Protein AF-A0A925RTJ9-F1 (afdb_monomer_lite)

Secondary structure (DSSP, 8-state):
-HHHHHHHHHHHHHHHHHHHHHHHH-GGGGGHHHHGGG---HHHHHHHHHHHHHHT--SSS-HHHHHHHHHHHHTT-TT-BPPEEE---S-GGGSEEES-S-BTTTTB-HHHHHHHTTEEEETTEEEEB--TT-TTSB--GGG--TTSHHHHHHHHHHHHHHHHHHHHHHTT-----HHHHHHHHHHHHHH-HHHHHHHHHTTS---TT--

pLDDT: mean 92.71, std 6.08, range [58.28, 98.75]

Foldseek 3Di:
DVVVVVVVVVVVVLVVVLVVVQCVVQVLVVCVVVQVVQAAALVRLCVVCLVLLCQQAAPQRHSVLLSVLLCVQRNSRLSDFADWDADDDPDSSNRIHGPFQQGGSLRQGPVLLVVLLQWFDDPRDIAGADDPPDPPHDPPSVPADSRDSNSVSGSLNNSLVVLLVVLCVVLVPDDDDSVLSSLLSVCCSPPNSVSSNVCVNVVSDDDPPGD

Structure (mmCIF, N/CA/C/O backbone):
data_AF-A0A925RTJ9-F1
#
_entry.id   AF-A0A925RTJ9-F1
#
loop_
_atom_site.group_PDB
_atom_site.id
_atom_site.type_symbol
_atom_site.label_atom_id
_atom_site.label_alt_id
_atom_site.label_comp_id
_atom_site.label_asym_id
_atom_site.label_entity_id
_atom_site.label_seq_id
_atom_site.pdbx_PDB_ins_code
_atom_site.Cartn_x
_atom_site.Cartn_y
_atom_site.Cartn_z
_atom_site.occupancy
_atom_site.B_iso_or_equiv
_atom_site.auth_seq_id
_atom_site.auth_comp_id
_atom_site.auth_asym_id
_atom_site.auth_atom_id
_atom_site.pdbx_PDB_model_num
ATOM 1 N N . MET A 1 1 ? 38.352 1.207 -32.561 1.00 75.94 1 MET A N 1
ATOM 2 C CA . MET A 1 1 ? 36.947 1.359 -33.010 1.00 75.94 1 MET A CA 1
ATOM 3 C C . MET A 1 1 ? 36.162 0.049 -32.888 1.00 75.94 1 MET A C 1
ATOM 5 O O . MET A 1 1 ? 35.169 0.031 -32.179 1.00 75.94 1 MET A O 1
ATOM 9 N N . GLN A 1 2 ? 36.627 -1.060 -33.474 1.00 86.88 2 GLN A N 1
ATOM 10 C CA . GLN A 1 2 ? 35.934 -2.361 -33.449 1.00 86.88 2 GLN A CA 1
ATOM 11 C C . GLN A 1 2 ? 35.668 -2.925 -32.037 1.00 86.88 2 GLN A C 1
ATOM 13 O O . GLN A 1 2 ? 34.554 -3.353 -31.752 1.00 86.88 2 GLN A O 1
ATOM 18 N N . THR A 1 3 ? 36.634 -2.838 -31.115 1.00 89.25 3 THR A N 1
ATOM 19 C CA . THR A 1 3 ? 36.457 -3.273 -29.714 1.00 89.25 3 THR A CA 1
ATOM 20 C C . THR A 1 3 ? 35.392 -2.462 -28.976 1.00 89.25 3 THR A C 1
ATOM 22 O O . THR A 1 3 ? 34.614 -3.017 -28.211 1.00 89.25 3 THR A O 1
ATOM 25 N N . VAL A 1 4 ? 35.317 -1.152 -29.234 1.00 92.12 4 VAL A N 1
ATOM 26 C CA . VAL A 1 4 ? 34.306 -0.273 -28.625 1.00 92.12 4 VAL A CA 1
ATOM 27 C C . VAL A 1 4 ? 32.914 -0.652 -29.122 1.00 92.12 4 VAL A C 1
ATOM 29 O O . VAL A 1 4 ? 32.004 -0.808 -28.317 1.00 92.12 4 VAL A O 1
ATOM 32 N N . ILE A 1 5 ? 32.764 -0.877 -30.431 1.00 93.94 5 ILE A N 1
ATOM 33 C CA . ILE A 1 5 ? 31.498 -1.320 -31.031 1.00 93.94 5 ILE A CA 1
ATOM 34 C C . ILE A 1 5 ? 31.057 -2.658 -30.430 1.00 93.94 5 ILE A C 1
ATOM 36 O O . ILE A 1 5 ? 29.891 -2.807 -30.067 1.00 93.94 5 ILE A O 1
ATOM 40 N N . LEU A 1 6 ? 31.983 -3.608 -30.272 1.00 94.88 6 LEU A N 1
ATOM 41 C CA . LEU A 1 6 ? 31.697 -4.904 -29.659 1.00 94.88 6 LEU A CA 1
ATOM 42 C C . LEU A 1 6 ? 31.207 -4.747 -28.213 1.00 94.88 6 LEU A C 1
ATOM 44 O O . LEU A 1 6 ? 30.156 -5.278 -27.866 1.00 94.88 6 LEU A O 1
ATOM 48 N N . VAL A 1 7 ? 31.927 -3.983 -27.386 1.00 93.88 7 VAL A N 1
ATOM 49 C CA . VAL A 1 7 ? 31.566 -3.758 -25.975 1.00 93.88 7 VAL A CA 1
ATOM 50 C C . VAL A 1 7 ? 30.202 -3.081 -25.853 1.00 93.88 7 VAL A C 1
ATOM 52 O O . VAL A 1 7 ? 29.365 -3.531 -25.073 1.00 93.88 7 VAL A O 1
ATOM 55 N N . VAL A 1 8 ? 29.947 -2.041 -26.651 1.00 94.38 8 VAL A N 1
ATOM 56 C CA . VAL A 1 8 ? 28.657 -1.336 -26.664 1.00 94.38 8 VAL A CA 1
ATOM 57 C C . VAL A 1 8 ? 27.526 -2.270 -27.091 1.00 94.38 8 VAL A C 1
ATOM 59 O O . VAL A 1 8 ? 26.473 -2.279 -26.458 1.00 94.38 8 VAL A O 1
ATOM 62 N N . SER A 1 9 ? 27.746 -3.096 -28.115 1.00 94.88 9 SER A N 1
ATOM 63 C CA . SER A 1 9 ? 26.740 -4.047 -28.601 1.00 94.88 9 SER A CA 1
ATOM 64 C C . SER A 1 9 ? 26.406 -5.099 -27.543 1.00 94.88 9 SER A C 1
ATOM 66 O O . SER A 1 9 ? 25.235 -5.352 -27.269 1.00 94.88 9 SER A O 1
ATOM 68 N N . VAL A 1 10 ? 27.425 -5.668 -26.892 1.00 94.88 10 VAL A N 1
ATOM 69 C CA . VAL A 1 10 ? 27.244 -6.639 -25.802 1.00 94.88 10 VAL A CA 1
ATOM 70 C C . VAL A 1 10 ? 26.499 -6.005 -24.627 1.00 94.88 10 VAL A C 1
ATOM 72 O O . VAL A 1 10 ? 25.555 -6.602 -24.111 1.00 94.88 10 VAL A O 1
ATOM 75 N N . ALA A 1 11 ? 26.867 -4.783 -24.231 1.00 92.19 11 ALA A N 1
ATOM 76 C CA . ALA A 1 11 ? 26.188 -4.060 -23.160 1.00 92.19 11 ALA A CA 1
ATOM 77 C C . ALA A 1 11 ? 24.719 -3.762 -23.503 1.00 92.19 11 ALA A C 1
ATOM 79 O O . ALA A 1 11 ? 23.846 -3.942 -22.656 1.00 92.19 11 ALA A O 1
ATOM 80 N N . ALA A 1 12 ? 24.428 -3.360 -24.744 1.00 93.69 12 ALA A N 1
ATOM 81 C CA . ALA A 1 12 ? 23.068 -3.095 -25.206 1.00 93.69 12 ALA A CA 1
ATOM 82 C C . ALA A 1 12 ? 22.200 -4.363 -25.207 1.00 93.69 12 ALA A C 1
ATOM 84 O O . ALA A 1 12 ? 21.081 -4.344 -24.691 1.00 93.69 12 ALA A O 1
ATOM 85 N N . VAL A 1 13 ? 22.727 -5.482 -25.718 1.00 95.50 13 VAL A N 1
ATOM 86 C CA . VAL A 1 13 ? 22.037 -6.782 -25.685 1.00 95.50 13 VAL A CA 1
ATOM 87 C C . VAL A 1 13 ? 21.787 -7.219 -24.244 1.00 95.50 13 VAL A C 1
ATOM 89 O O . VAL A 1 13 ? 20.675 -7.623 -23.909 1.00 95.50 13 VAL A O 1
ATOM 92 N N . TRP A 1 14 ? 22.786 -7.090 -23.369 1.00 93.88 14 TRP A N 1
ATOM 93 C CA . TRP A 1 14 ? 22.629 -7.424 -21.957 1.00 93.88 14 TRP A CA 1
ATOM 94 C C . TRP A 1 14 ? 21.555 -6.563 -21.279 1.00 93.88 14 TRP A C 1
ATOM 96 O O . TRP A 1 14 ? 20.696 -7.108 -20.585 1.00 93.88 14 TRP A O 1
ATOM 106 N N . LEU A 1 15 ? 21.545 -5.247 -21.520 1.00 91.50 15 LEU A N 1
ATOM 107 C CA . LEU A 1 15 ? 20.517 -4.344 -20.996 1.00 91.50 15 LEU A CA 1
ATOM 108 C C . LEU A 1 15 ? 19.119 -4.733 -21.484 1.00 91.50 15 LEU A C 1
ATOM 110 O O . LEU A 1 15 ? 18.190 -4.749 -20.679 1.00 91.50 15 LEU A O 1
ATOM 114 N N . LEU A 1 16 ? 18.968 -5.090 -22.761 1.00 92.44 16 LEU A N 1
ATOM 115 C CA . LEU A 1 16 ? 17.688 -5.511 -23.334 1.00 92.44 16 LEU A CA 1
ATOM 116 C C . LEU A 1 16 ? 17.184 -6.824 -22.720 1.00 92.44 16 LEU A C 1
ATOM 118 O O . LEU A 1 16 ? 16.017 -6.922 -22.331 1.00 92.44 16 LEU A O 1
ATOM 122 N N . VAL A 1 17 ? 18.059 -7.825 -22.598 1.00 94.19 17 VAL A N 1
ATOM 123 C CA . VAL A 1 17 ? 17.729 -9.115 -21.971 1.00 94.19 17 VAL A CA 1
ATOM 124 C C . VAL A 1 17 ? 17.365 -8.912 -20.502 1.00 94.19 17 VAL A C 1
ATOM 126 O O . VAL A 1 17 ? 16.349 -9.428 -20.037 1.00 94.19 17 VAL A O 1
ATOM 129 N N . ASN A 1 18 ? 18.154 -8.116 -19.780 1.00 92.44 18 ASN A N 1
ATOM 130 C CA . ASN A 1 18 ? 17.895 -7.795 -18.385 1.00 92.44 18 ASN A CA 1
ATOM 131 C C . ASN A 1 18 ? 16.569 -7.046 -18.211 1.00 92.44 18 ASN A C 1
ATOM 133 O O . ASN A 1 18 ? 15.761 -7.422 -17.365 1.00 92.44 18 ASN A O 1
ATOM 137 N N . TRP A 1 19 ? 16.297 -6.041 -19.042 1.00 89.94 19 TRP A N 1
ATOM 138 C CA . TRP A 1 19 ? 15.029 -5.318 -19.018 1.00 89.94 19 TRP A CA 1
ATOM 139 C C . TRP A 1 19 ? 13.844 -6.253 -19.270 1.00 89.94 19 TRP A C 1
ATOM 141 O O . TRP A 1 19 ? 12.911 -6.279 -18.471 1.00 89.94 19 TRP A O 1
ATOM 151 N N . THR A 1 20 ? 13.921 -7.093 -20.305 1.00 91.25 20 THR A N 1
ATOM 152 C CA . THR A 1 20 ? 12.869 -8.068 -20.643 1.00 91.25 20 THR A CA 1
ATOM 153 C C . THR A 1 20 ? 12.600 -9.016 -19.476 1.00 91.25 20 THR A C 1
ATOM 155 O O . THR A 1 20 ? 11.455 -9.225 -19.077 1.00 91.25 20 THR A O 1
ATOM 158 N N . TYR A 1 21 ? 13.663 -9.539 -18.866 1.00 91.44 21 TYR A N 1
ATOM 159 C CA . TYR A 1 21 ? 13.569 -10.403 -17.696 1.00 91.44 21 TYR A CA 1
ATOM 160 C C . TYR A 1 21 ? 12.894 -9.715 -16.499 1.00 91.44 21 TYR A C 1
ATOM 162 O O . TYR A 1 21 ? 12.040 -10.315 -15.841 1.00 91.44 21 TYR A O 1
ATOM 170 N N . GLN A 1 22 ? 13.237 -8.453 -16.221 1.00 89.75 22 GLN A N 1
ATOM 171 C CA . GLN A 1 22 ? 12.620 -7.694 -15.130 1.00 89.75 22 GLN A CA 1
ATOM 172 C C . GLN A 1 22 ? 11.154 -7.352 -15.425 1.00 89.75 22 GLN A C 1
ATOM 174 O O . GLN A 1 22 ? 10.324 -7.453 -14.525 1.00 89.75 22 GLN A O 1
ATOM 179 N N . VAL A 1 23 ? 10.806 -7.024 -16.672 1.00 88.19 23 VAL A N 1
ATOM 180 C CA . VAL A 1 23 ? 9.419 -6.759 -17.089 1.00 88.19 23 VAL A CA 1
ATOM 181 C C . VAL A 1 23 ? 8.544 -8.000 -16.943 1.00 88.19 23 VAL A C 1
ATOM 183 O O . VAL A 1 23 ? 7.432 -7.893 -16.435 1.00 88.19 23 VAL A O 1
ATOM 186 N N . ILE A 1 24 ? 9.041 -9.188 -17.301 1.00 88.75 24 ILE A N 1
ATOM 187 C CA . ILE A 1 24 ? 8.303 -10.446 -17.096 1.00 88.75 24 ILE A CA 1
ATOM 188 C C . ILE A 1 24 ? 7.980 -10.653 -15.609 1.00 88.75 24 ILE A C 1
ATOM 190 O O . ILE A 1 24 ? 6.882 -11.080 -15.259 1.00 88.75 24 ILE A O 1
ATOM 194 N N . ARG A 1 25 ? 8.920 -10.321 -14.717 1.00 86.00 25 ARG A N 1
ATOM 195 C CA . ARG A 1 25 ? 8.736 -10.447 -13.261 1.00 86.00 25 ARG A CA 1
ATOM 196 C C . ARG A 1 25 ? 7.877 -9.342 -12.662 1.00 86.00 25 ARG A C 1
ATOM 198 O O . ARG A 1 25 ? 7.211 -9.560 -11.655 1.00 86.00 25 ARG A O 1
ATOM 205 N N . LYS A 1 26 ? 7.905 -8.157 -13.265 1.00 85.19 26 LYS A N 1
ATOM 206 C CA . LYS A 1 26 ? 7.213 -6.965 -12.789 1.00 85.19 26 LYS A CA 1
ATOM 207 C C . LYS A 1 26 ? 6.636 -6.194 -13.984 1.00 85.19 26 LYS A C 1
ATOM 209 O O . LYS A 1 26 ? 7.186 -5.162 -14.374 1.00 85.19 26 LYS A O 1
ATOM 214 N N . PRO A 1 27 ? 5.492 -6.643 -14.539 1.00 85.31 27 PRO A N 1
ATOM 215 C CA . PRO A 1 27 ? 4.914 -6.045 -15.747 1.00 85.31 27 PRO A CA 1
ATOM 216 C C . PRO A 1 27 ? 4.582 -4.559 -15.608 1.00 85.31 27 PRO A C 1
ATOM 218 O O . PRO A 1 27 ? 4.498 -3.845 -16.603 1.00 85.31 27 PRO A O 1
ATOM 221 N N . SER A 1 28 ? 4.444 -4.061 -14.375 1.00 81.56 28 SER A N 1
ATOM 222 C CA . SER A 1 28 ? 4.204 -2.643 -14.116 1.00 81.56 28 SER A CA 1
ATOM 223 C C . SER A 1 28 ? 5.327 -1.723 -14.604 1.00 81.56 28 SER A C 1
ATOM 225 O O . SER A 1 28 ? 5.085 -0.534 -14.776 1.00 81.56 28 SER A O 1
ATOM 227 N N . GLU A 1 29 ? 6.541 -2.236 -14.841 1.00 84.19 29 GLU A N 1
ATOM 228 C CA . GLU A 1 29 ? 7.634 -1.441 -15.423 1.00 84.1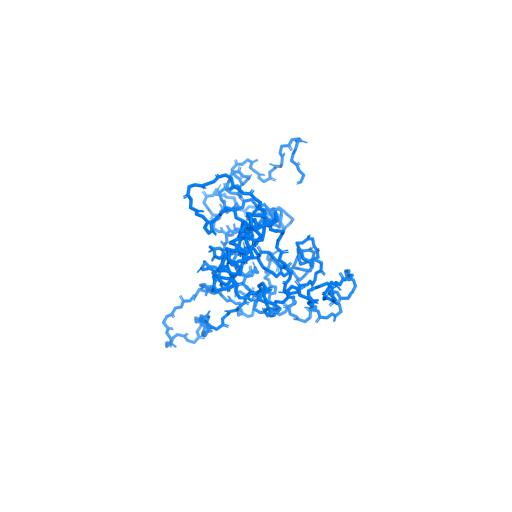9 29 GLU A CA 1
ATOM 229 C C . GLU A 1 29 ? 7.288 -0.924 -16.837 1.00 84.19 29 GLU A C 1
ATOM 231 O O . GLU A 1 29 ? 7.804 0.114 -17.247 1.00 84.19 29 GLU A O 1
ATOM 236 N N . LEU A 1 30 ? 6.339 -1.554 -17.545 1.00 84.94 30 LEU A N 1
ATOM 237 C CA . LEU A 1 30 ? 5.815 -1.057 -18.826 1.00 84.94 30 LEU A CA 1
ATOM 238 C C . LEU A 1 30 ? 5.081 0.286 -18.699 1.00 84.94 30 LEU A C 1
ATOM 240 O O . LEU A 1 30 ? 5.020 1.042 -19.664 1.00 84.94 30 LEU A O 1
ATOM 244 N N . PHE A 1 31 ? 4.554 0.620 -17.515 1.00 81.38 31 PHE A N 1
ATOM 245 C CA . PHE A 1 31 ? 3.875 1.898 -17.278 1.00 81.38 31 PHE A CA 1
ATOM 246 C C . PHE A 1 31 ? 4.842 3.052 -17.000 1.00 81.38 31 PHE A C 1
ATOM 248 O O . PHE A 1 31 ? 4.396 4.187 -16.821 1.00 81.38 31 PHE A O 1
ATOM 255 N N . PHE A 1 32 ? 6.157 2.804 -16.971 1.00 77.88 32 PHE A N 1
ATOM 256 C CA . PHE A 1 32 ? 7.152 3.835 -16.679 1.00 77.88 32 PHE A CA 1
ATOM 257 C C . PHE A 1 32 ? 6.999 5.118 -17.525 1.00 77.88 32 PHE A C 1
ATOM 259 O O . PHE A 1 32 ? 7.023 6.191 -16.917 1.00 77.88 32 PHE A O 1
ATOM 266 N N . PRO A 1 33 ? 6.753 5.062 -18.853 1.00 80.50 33 PRO A N 1
ATOM 267 C CA . PRO A 1 33 ? 6.629 6.270 -19.673 1.00 80.50 33 PRO A CA 1
ATOM 268 C C . PRO A 1 33 ? 5.455 7.174 -19.278 1.00 80.50 33 PRO A C 1
ATOM 270 O O . PRO A 1 33 ? 5.528 8.385 -19.452 1.00 80.50 33 PRO A O 1
ATOM 273 N N . VAL A 1 34 ? 4.376 6.598 -18.732 1.00 81.56 34 VAL A N 1
ATOM 274 C CA . VAL A 1 34 ? 3.144 7.332 -18.394 1.00 81.56 34 VAL A CA 1
ATOM 275 C C . VAL A 1 34 ? 2.976 7.598 -16.902 1.00 81.56 34 VAL A C 1
ATOM 277 O O . VAL A 1 34 ? 2.189 8.460 -16.516 1.00 81.56 34 VAL A O 1
ATOM 280 N N . SER A 1 35 ? 3.742 6.909 -16.052 1.00 78.56 35 SER A N 1
ATOM 281 C CA . SER A 1 35 ? 3.663 7.035 -14.595 1.00 78.56 35 SER A CA 1
ATOM 282 C C . SER A 1 35 ? 3.807 8.486 -14.131 1.00 78.56 35 SER A C 1
ATOM 284 O O . SER A 1 35 ? 3.100 8.890 -13.216 1.00 78.56 35 SER A O 1
ATOM 286 N N . GLY A 1 36 ? 4.670 9.289 -14.762 1.00 79.75 36 GLY A N 1
ATOM 287 C CA . GLY A 1 36 ? 4.879 10.694 -14.387 1.00 79.75 36 GLY A CA 1
ATOM 288 C C . GLY A 1 36 ? 3.628 11.575 -14.486 1.00 79.75 36 GLY A C 1
ATOM 289 O O . GLY A 1 36 ? 3.507 12.549 -13.756 1.00 79.75 36 GLY A O 1
ATOM 290 N N . MET A 1 37 ? 2.668 11.210 -15.335 1.00 85.38 37 MET A N 1
ATOM 291 C CA . MET A 1 37 ? 1.435 11.979 -15.546 1.00 85.38 37 MET A CA 1
ATOM 292 C C . MET A 1 37 ? 0.326 11.624 -14.550 1.00 85.38 37 MET A C 1
ATOM 294 O O . MET A 1 37 ? -0.717 12.266 -14.523 1.00 85.38 37 MET A O 1
ATOM 298 N N . LEU A 1 38 ? 0.522 10.570 -13.754 1.00 89.56 38 LEU A N 1
ATOM 299 C CA . LEU A 1 38 ? -0.510 10.012 -12.880 1.00 89.56 38 LEU A CA 1
ATOM 300 C C . LEU A 1 38 ? -0.351 10.432 -11.416 1.00 89.56 38 LEU A C 1
ATOM 302 O O . LEU A 1 38 ? -1.160 10.011 -10.580 1.00 89.56 38 LEU A O 1
ATOM 306 N N . TYR A 1 39 ? 0.662 11.244 -11.107 1.00 92.94 39 TYR A N 1
ATOM 307 C CA . TYR A 1 39 ? 0.804 11.891 -9.807 1.00 92.94 39 TYR A CA 1
ATOM 308 C C . TYR A 1 39 ? -0.340 12.865 -9.553 1.00 92.94 39 TYR A C 1
ATOM 310 O O . TYR A 1 39 ? -0.848 13.505 -10.469 1.00 92.94 39 TYR A O 1
ATOM 318 N N . LYS A 1 40 ? -0.757 12.939 -8.293 1.00 95.62 40 LYS A N 1
ATOM 319 C CA . LYS A 1 40 ? -1.887 13.743 -7.843 1.00 95.62 40 LYS A CA 1
ATOM 320 C C . LYS A 1 40 ? -1.493 14.539 -6.611 1.00 95.62 40 LYS A C 1
ATOM 322 O O . LYS A 1 40 ? -0.766 14.061 -5.733 1.00 95.62 40 LYS A O 1
ATOM 327 N N . SER A 1 41 ? -2.015 15.753 -6.529 1.00 97.00 41 SER A N 1
ATOM 328 C CA . SER A 1 41 ? -2.060 16.503 -5.279 1.00 97.00 41 SER A CA 1
ATOM 329 C C . SER A 1 41 ? -3.000 15.818 -4.271 1.00 97.00 41 SER A C 1
ATOM 331 O O . SER A 1 41 ? -3.877 15.043 -4.668 1.00 97.00 41 SER A O 1
ATOM 333 N N . PRO A 1 42 ? -2.897 16.128 -2.965 1.00 97.50 42 PRO A N 1
ATOM 334 C CA . PRO A 1 42 ? -3.790 15.552 -1.957 1.00 97.50 42 PRO A CA 1
ATOM 335 C C . PRO A 1 42 ? -5.282 15.768 -2.267 1.00 97.50 42 PRO A C 1
ATOM 337 O O . PRO A 1 42 ? -6.092 14.853 -2.112 1.00 97.50 42 PRO A O 1
ATOM 340 N N . ALA A 1 43 ? -5.645 16.955 -2.767 1.00 97.50 43 ALA A N 1
ATOM 341 C CA . ALA A 1 43 ? -7.023 17.283 -3.128 1.00 97.50 43 ALA A CA 1
ATOM 342 C C . ALA A 1 43 ? -7.528 16.452 -4.320 1.00 97.50 43 ALA A C 1
ATOM 344 O O . ALA A 1 43 ? -8.681 16.024 -4.332 1.00 97.50 43 ALA A O 1
ATOM 345 N N . GLU A 1 44 ? -6.673 16.189 -5.309 1.00 97.62 44 GLU A N 1
ATOM 346 C CA . GLU A 1 44 ? -7.004 15.348 -6.464 1.00 97.62 44 GLU A CA 1
ATOM 347 C C . GLU A 1 44 ? -7.130 13.875 -6.078 1.00 97.62 44 GLU A C 1
ATOM 349 O O . GLU A 1 44 ? -8.095 13.225 -6.482 1.00 97.62 44 GLU A O 1
ATOM 354 N N . THR A 1 45 ? -6.208 13.369 -5.251 1.00 97.38 45 THR A N 1
ATOM 355 C CA . THR A 1 45 ? -6.274 12.020 -4.670 1.00 97.38 45 THR A CA 1
ATOM 356 C C . THR A 1 45 ? -7.603 11.818 -3.947 1.00 97.38 45 THR A C 1
ATOM 358 O O . THR A 1 45 ? -8.306 10.840 -4.205 1.00 97.38 45 THR A O 1
ATOM 361 N N . TRP A 1 46 ? -7.994 12.768 -3.092 1.00 98.06 46 TRP A N 1
ATOM 362 C CA . TRP A 1 46 ? -9.275 12.709 -2.394 1.00 98.06 46 TRP A CA 1
ATOM 363 C C . TRP A 1 46 ? -10.458 12.774 -3.359 1.00 98.06 46 TRP A C 1
ATOM 365 O O . TRP A 1 46 ? -11.315 11.895 -3.338 1.00 98.06 46 TRP A O 1
ATOM 375 N N . ARG A 1 47 ? -10.493 13.773 -4.250 1.00 98.00 47 ARG A N 1
ATOM 376 C CA . ARG A 1 47 ? -11.590 13.958 -5.211 1.00 98.00 47 ARG A CA 1
ATOM 377 C C . ARG A 1 47 ? -11.832 12.708 -6.055 1.00 98.00 47 ARG A C 1
ATOM 379 O O . ARG A 1 47 ? -12.982 12.375 -6.321 1.00 98.00 47 ARG A O 1
ATOM 386 N N . GLN A 1 48 ? -10.768 12.022 -6.463 1.00 97.75 48 GLN A N 1
ATOM 387 C CA . GLN A 1 48 ? -10.870 10.859 -7.337 1.00 97.75 48 GLN A CA 1
ATOM 388 C C . GLN A 1 48 ? -11.157 9.554 -6.587 1.00 97.75 48 GLN A C 1
ATOM 390 O O . GLN A 1 48 ? -11.915 8.723 -7.085 1.00 97.75 48 GLN A O 1
ATOM 395 N N . TYR A 1 49 ? -10.559 9.345 -5.411 1.00 98.38 49 TYR A N 1
ATOM 396 C CA . TYR A 1 49 ? -10.580 8.041 -4.742 1.00 98.38 49 TYR A CA 1
ATOM 397 C C . TYR A 1 49 ? -11.369 8.005 -3.430 1.00 98.38 49 TYR A C 1
ATOM 399 O O . TYR A 1 49 ? -11.553 6.916 -2.887 1.00 98.38 49 TYR A O 1
ATOM 407 N N . ALA A 1 50 ? -11.915 9.125 -2.941 1.00 98.44 50 ALA A N 1
ATOM 408 C CA . ALA A 1 50 ? -12.729 9.150 -1.721 1.00 98.44 50 ALA A CA 1
ATOM 409 C C . ALA A 1 50 ? -13.855 8.098 -1.687 1.00 98.44 50 ALA A C 1
ATOM 411 O O . ALA A 1 50 ? -14.030 7.479 -0.636 1.00 98.44 50 ALA A O 1
ATOM 412 N N . PRO A 1 51 ? -14.597 7.814 -2.782 1.00 98.62 51 PRO A N 1
ATOM 413 C CA . PRO A 1 51 ? -15.588 6.738 -2.769 1.00 98.62 51 PRO A CA 1
ATOM 414 C C . PRO A 1 51 ? -14.979 5.362 -2.464 1.00 98.62 51 PRO A C 1
ATOM 416 O O . PRO A 1 51 ? -15.576 4.580 -1.729 1.00 98.62 51 PRO A O 1
ATOM 419 N N . LEU A 1 52 ? -13.776 5.084 -2.976 1.00 98.50 52 LEU A N 1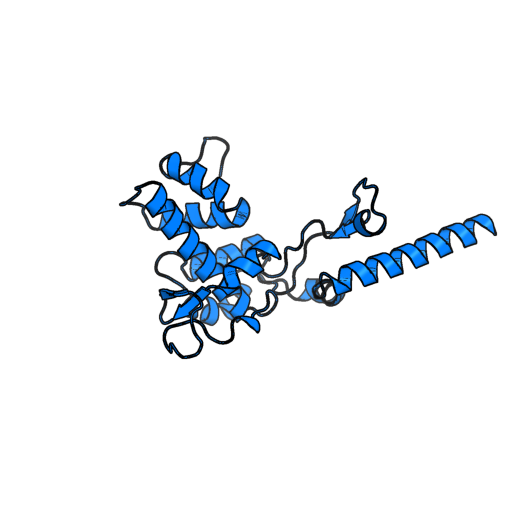
ATOM 420 C CA . LEU A 1 52 ? -13.056 3.832 -2.733 1.00 98.50 52 LEU A CA 1
ATOM 421 C C . LEU A 1 52 ? -12.540 3.767 -1.294 1.00 98.50 52 LEU A C 1
ATOM 423 O O . LEU A 1 52 ? -12.739 2.759 -0.623 1.00 98.50 52 LEU A O 1
ATOM 427 N N . PHE A 1 53 ? -11.938 4.856 -0.803 1.00 98.62 53 PHE A N 1
ATOM 428 C CA . PHE A 1 53 ? -11.464 4.948 0.580 1.00 98.62 53 PHE A CA 1
ATOM 429 C C . PHE A 1 53 ? -12.600 4.735 1.575 1.00 98.62 53 PHE A C 1
ATOM 431 O O . PHE A 1 53 ? -12.442 3.984 2.528 1.00 98.62 53 PHE A O 1
ATOM 438 N N . ARG A 1 54 ? -13.766 5.344 1.330 1.00 98.69 54 ARG A N 1
ATOM 439 C CA . ARG A 1 54 ? -14.954 5.148 2.167 1.00 98.69 54 ARG A CA 1
ATOM 440 C C . ARG A 1 54 ? -15.448 3.714 2.083 1.00 98.69 54 ARG A C 1
ATOM 442 O O . ARG A 1 54 ? -15.604 3.091 3.122 1.00 98.69 54 ARG A O 1
ATOM 449 N N . LYS A 1 55 ? -15.634 3.174 0.874 1.00 98.38 55 LYS A N 1
ATOM 450 C CA . LYS A 1 55 ? -16.139 1.808 0.658 1.00 98.38 55 LYS A CA 1
ATOM 451 C C . LYS A 1 55 ? -15.316 0.747 1.394 1.00 98.38 55 LYS A C 1
ATOM 453 O O . LYS A 1 55 ? -15.887 -0.191 1.939 1.00 98.38 55 LYS A O 1
ATOM 458 N N . HIS A 1 56 ? -13.997 0.903 1.401 1.00 98.06 56 HIS A N 1
ATOM 459 C CA . HIS A 1 56 ? -13.067 -0.075 1.959 1.00 98.06 56 HIS A CA 1
ATOM 460 C C . HIS A 1 56 ? -12.470 0.361 3.306 1.00 98.06 56 HIS A C 1
ATOM 462 O O . HIS A 1 56 ? -11.493 -0.229 3.754 1.00 98.06 56 HIS A O 1
ATOM 468 N N . ALA A 1 57 ? -13.023 1.377 3.969 1.00 98.56 57 ALA A N 1
ATOM 469 C CA . ALA A 1 57 ? -12.608 1.728 5.324 1.00 98.56 57 ALA A CA 1
ATOM 470 C C . ALA A 1 57 ? -13.055 0.658 6.333 1.00 98.56 57 ALA A C 1
ATOM 472 O O . ALA A 1 57 ? -14.102 0.038 6.147 1.00 98.56 57 ALA A O 1
ATOM 473 N N . THR A 1 58 ? -12.305 0.496 7.420 1.00 98.62 58 THR A N 1
ATOM 474 C CA . THR A 1 58 ? -12.703 -0.275 8.608 1.00 98.62 58 THR A CA 1
ATOM 475 C C . THR A 1 58 ? -12.818 0.645 9.824 1.00 98.62 58 THR A C 1
ATOM 477 O O . THR A 1 58 ? -12.566 1.850 9.741 1.00 98.62 58 THR A O 1
ATOM 480 N N . GLY A 1 59 ? -13.163 0.084 10.988 1.00 97.81 59 GLY A N 1
ATOM 481 C CA . GLY A 1 59 ? -13.153 0.834 12.248 1.00 97.81 59 GLY A CA 1
ATOM 482 C C . GLY A 1 59 ? -11.765 1.343 12.670 1.00 97.81 59 GLY A C 1
ATOM 483 O O . GLY A 1 59 ? -11.683 2.270 13.472 1.00 97.81 59 GLY A O 1
ATOM 484 N N . VAL A 1 60 ? -10.678 0.760 12.149 1.00 98.19 60 VAL A N 1
ATOM 485 C CA . VAL A 1 60 ? -9.293 1.187 12.424 1.00 98.19 60 VAL A CA 1
ATOM 486 C C . VAL A 1 60 ? -8.698 1.924 11.227 1.00 98.19 60 VAL A C 1
ATOM 488 O O . VAL A 1 60 ? -8.104 2.997 11.374 1.00 98.19 60 VAL A O 1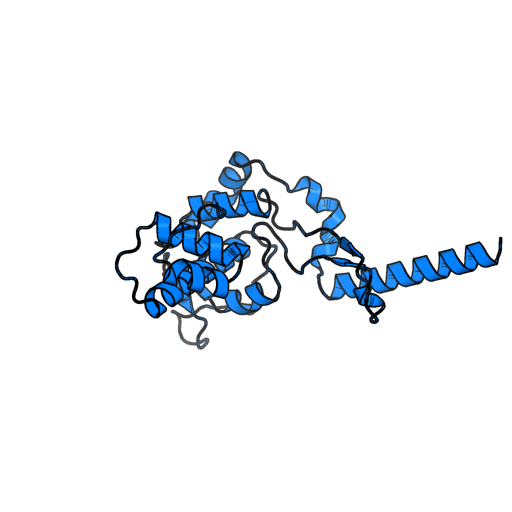
ATOM 491 N N . ILE A 1 61 ? -8.863 1.354 10.035 1.00 98.75 61 ILE A N 1
ATOM 492 C CA . ILE A 1 61 ? -8.293 1.864 8.796 1.00 98.75 61 ILE A CA 1
ATOM 493 C C . ILE A 1 61 ? -9.322 2.775 8.129 1.00 98.75 61 ILE A C 1
ATOM 495 O O . ILE A 1 61 ? -10.129 2.350 7.306 1.00 98.75 61 ILE A O 1
ATOM 499 N N . THR A 1 62 ? -9.339 4.040 8.548 1.00 98.75 62 THR A N 1
ATOM 500 C CA . THR A 1 62 ? -10.327 5.023 8.087 1.00 98.75 62 THR A CA 1
ATOM 501 C C . THR A 1 62 ? -10.036 5.504 6.666 1.00 98.75 62 THR A C 1
ATOM 503 O O . THR A 1 62 ? -8.921 5.374 6.155 1.00 98.75 62 THR A O 1
ATOM 506 N N . ALA A 1 63 ? -11.034 6.123 6.029 1.00 98.62 63 ALA A N 1
ATOM 507 C CA . ALA A 1 63 ? -10.873 6.706 4.699 1.00 98.62 63 ALA A CA 1
ATOM 508 C C . ALA A 1 63 ? -9.762 7.774 4.655 1.00 98.62 63 ALA A C 1
ATOM 510 O O . ALA A 1 63 ? -8.973 7.797 3.712 1.00 98.62 63 ALA A O 1
ATOM 511 N N . ASP A 1 64 ? -9.662 8.611 5.690 1.00 98.50 64 ASP A N 1
ATOM 512 C CA . ASP A 1 64 ? -8.618 9.638 5.793 1.00 98.50 64 ASP A CA 1
ATOM 513 C C . ASP A 1 64 ? -7.227 9.019 5.947 1.00 98.50 64 ASP A C 1
ATOM 515 O O . ASP A 1 64 ? -6.280 9.465 5.305 1.00 98.50 64 ASP A O 1
ATOM 519 N N . PHE A 1 65 ? -7.106 7.946 6.738 1.00 98.56 65 PHE A N 1
ATOM 520 C CA . PHE A 1 65 ? -5.848 7.215 6.877 1.00 98.56 65 PHE A CA 1
ATOM 521 C C . PHE A 1 65 ? -5.416 6.596 5.541 1.00 98.56 65 PHE A C 1
ATOM 523 O O . PHE A 1 65 ? -4.261 6.726 5.140 1.00 98.56 65 PHE A O 1
ATOM 530 N N . LEU A 1 66 ? -6.350 5.983 4.805 1.00 98.69 66 LEU A N 1
ATOM 531 C CA . LEU A 1 66 ? -6.095 5.431 3.471 1.00 98.69 66 LEU A CA 1
ATOM 532 C C . LEU A 1 66 ? -5.682 6.506 2.461 1.00 98.69 66 LEU A C 1
ATOM 534 O O . LEU A 1 66 ? -4.799 6.251 1.640 1.00 98.69 66 LEU A O 1
ATOM 538 N N . ALA A 1 67 ? -6.295 7.688 2.513 1.00 98.44 67 ALA A N 1
ATOM 539 C CA . ALA A 1 67 ? -5.936 8.809 1.652 1.00 98.44 67 ALA A CA 1
ATOM 540 C C . ALA A 1 67 ? -4.543 9.359 1.987 1.00 98.44 67 ALA A C 1
ATOM 542 O O . ALA A 1 67 ? -3.732 9.573 1.085 1.00 98.44 67 ALA A O 1
ATOM 543 N N . ALA A 1 68 ? -4.247 9.539 3.277 1.00 98.12 68 ALA A N 1
ATOM 544 C CA . ALA A 1 68 ? -2.948 10.001 3.751 1.00 98.12 68 ALA A CA 1
ATOM 545 C C . ALA A 1 68 ? -1.832 9.028 3.352 1.00 98.12 68 ALA A C 1
ATOM 547 O O . ALA A 1 68 ? -0.809 9.449 2.816 1.00 98.12 68 ALA A O 1
ATOM 548 N N . LEU A 1 69 ? -2.054 7.724 3.535 1.00 97.94 69 LEU A N 1
ATOM 549 C CA . LEU A 1 69 ? -1.085 6.701 3.161 1.00 97.94 69 LEU A CA 1
ATOM 550 C C . LEU A 1 69 ? -0.860 6.664 1.641 1.00 97.94 69 LEU A C 1
ATOM 552 O O . LEU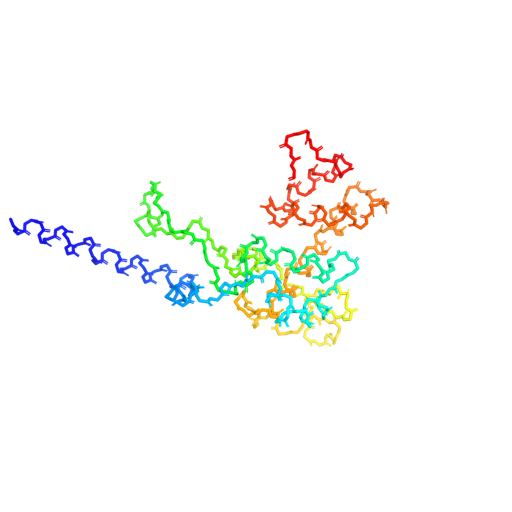 A 1 69 ? 0.283 6.675 1.197 1.00 97.94 69 LEU A O 1
ATOM 556 N N . ALA A 1 70 ? -1.930 6.730 0.837 1.00 97.88 70 ALA A N 1
ATOM 557 C CA . ALA A 1 70 ? -1.818 6.781 -0.624 1.00 97.88 70 ALA A CA 1
ATOM 558 C C . ALA A 1 70 ? -1.026 8.005 -1.114 1.00 97.88 70 ALA A C 1
ATOM 560 O O . ALA A 1 70 ? -0.337 7.954 -2.140 1.00 97.88 70 ALA A O 1
ATOM 561 N N . GLN A 1 71 ? -1.147 9.126 -0.399 1.00 97.31 71 GLN A N 1
ATOM 562 C CA . GLN A 1 71 ? -0.427 10.346 -0.727 1.00 97.31 71 GLN A CA 1
ATOM 563 C C . GLN A 1 71 ? 1.055 10.252 -0.354 1.00 97.31 71 GLN A C 1
ATOM 565 O O . GLN A 1 71 ? 1.901 10.597 -1.178 1.00 97.31 71 GLN A O 1
ATOM 570 N N . THR A 1 72 ? 1.366 9.767 0.848 1.00 95.62 72 THR A N 1
ATOM 571 C CA . THR A 1 72 ? 2.744 9.639 1.345 1.00 95.62 72 THR A CA 1
ATOM 572 C C . THR A 1 72 ? 3.551 8.619 0.545 1.00 95.62 72 THR A C 1
ATOM 574 O O . THR A 1 72 ? 4.701 8.882 0.209 1.00 95.62 72 THR A O 1
ATOM 577 N N . GLU A 1 73 ? 2.948 7.483 0.194 1.00 95.88 73 GLU A N 1
ATOM 578 C CA . GLU A 1 73 ? 3.654 6.368 -0.451 1.00 95.88 73 GLU A CA 1
ATOM 579 C C . GLU A 1 73 ? 3.799 6.544 -1.964 1.00 95.88 73 GLU A C 1
ATOM 581 O O . GLU A 1 73 ? 4.826 6.205 -2.554 1.00 95.88 73 GLU A O 1
ATOM 586 N N . GLY A 1 74 ? 2.761 7.064 -2.621 1.00 94.19 74 GLY A N 1
ATOM 587 C CA . GLY A 1 74 ? 2.718 7.113 -4.079 1.00 94.19 74 GLY A CA 1
ATOM 588 C C . GLY A 1 74 ? 2.146 8.390 -4.672 1.00 94.19 74 GLY A C 1
ATOM 589 O O . GLY A 1 74 ? 1.964 8.440 -5.887 1.00 94.19 74 GLY A O 1
ATOM 590 N N . SER A 1 75 ? 1.833 9.407 -3.861 1.00 96.69 75 SER A N 1
ATOM 591 C CA . SER A 1 75 ? 1.194 10.653 -4.318 1.00 96.69 75 SER A CA 1
ATOM 592 C C . SER A 1 75 ? -0.034 10.391 -5.206 1.00 96.69 75 SER A C 1
ATOM 594 O O . SER A 1 75 ? -0.167 10.946 -6.297 1.00 96.69 75 SER A O 1
ATOM 596 N N . GLY A 1 76 ? -0.883 9.439 -4.793 1.00 95.00 76 GLY A N 1
ATOM 597 C CA . GLY A 1 76 ? -2.106 9.060 -5.516 1.00 95.00 76 GLY A CA 1
ATOM 598 C C . GLY A 1 76 ? -1.885 8.397 -6.887 1.00 95.00 76 GLY A C 1
ATOM 599 O O . GLY A 1 76 ? -2.835 8.242 -7.669 1.00 95.00 76 GLY A O 1
ATOM 600 N N . ASN A 1 77 ? -0.651 8.010 -7.214 1.00 96.50 77 ASN A N 1
ATOM 601 C CA . ASN A 1 77 ? -0.309 7.378 -8.480 1.00 96.50 77 ASN A CA 1
ATOM 602 C C . ASN A 1 77 ? -0.452 5.848 -8.391 1.00 96.50 77 ASN A C 1
ATOM 604 O O . ASN A 1 77 ? 0.330 5.192 -7.701 1.00 96.50 77 ASN A O 1
ATOM 608 N N . PRO A 1 78 ? -1.414 5.239 -9.103 1.00 94.56 78 PRO A N 1
ATOM 609 C CA . PRO A 1 78 ? -1.712 3.820 -8.953 1.00 94.56 78 PRO A CA 1
ATOM 610 C C . PRO A 1 78 ? -0.683 2.895 -9.613 1.00 94.56 78 PRO A C 1
ATOM 612 O O . PRO A 1 78 ? -0.693 1.700 -9.343 1.00 94.56 78 PRO A O 1
ATOM 615 N N . VAL A 1 79 ? 0.225 3.417 -10.439 1.00 93.56 79 VAL A N 1
ATOM 616 C CA . VAL A 1 79 ? 1.250 2.622 -11.144 1.00 93.56 79 VAL A CA 1
ATOM 617 C C . VAL A 1 79 ? 2.676 3.027 -10.775 1.00 93.56 79 VAL A C 1
ATOM 619 O O . VAL A 1 79 ? 3.627 2.532 -11.378 1.00 93.56 79 VAL A O 1
ATOM 622 N N . VAL A 1 80 ? 2.846 3.908 -9.782 1.00 92.69 80 VAL A N 1
ATOM 623 C CA . VAL A 1 80 ? 4.177 4.364 -9.371 1.00 92.69 80 VAL A CA 1
ATOM 624 C C . VAL A 1 80 ? 5.036 3.203 -8.892 1.00 92.69 80 VAL A C 1
ATOM 626 O O . VAL A 1 80 ? 4.585 2.268 -8.229 1.00 92.69 80 VAL A O 1
ATOM 629 N N . ARG A 1 81 ? 6.309 3.267 -9.250 1.00 89.69 81 ARG A N 1
ATOM 630 C CA . ARG A 1 81 ? 7.306 2.233 -9.003 1.00 89.69 81 ARG A CA 1
ATOM 631 C C . ARG A 1 81 ? 8.532 2.858 -8.356 1.00 89.69 81 ARG A C 1
ATOM 633 O O . ARG A 1 81 ? 8.798 4.047 -8.515 1.00 89.69 81 ARG A O 1
ATOM 640 N N . THR A 1 82 ? 9.322 2.027 -7.695 1.00 86.44 82 THR A N 1
ATOM 641 C CA . THR A 1 82 ? 10.613 2.435 -7.135 1.00 86.44 82 THR A CA 1
ATOM 642 C C . THR A 1 82 ? 11.710 2.586 -8.199 1.00 86.44 82 THR A C 1
ATOM 644 O O . THR A 1 82 ? 11.616 2.068 -9.316 1.00 86.44 82 THR A O 1
ATOM 647 N N . TYR A 1 83 ? 12.783 3.296 -7.863 1.00 86.19 83 TYR A N 1
ATOM 648 C CA . TYR A 1 83 ? 13.929 3.487 -8.749 1.00 86.19 83 TYR A CA 1
ATOM 649 C C . TYR A 1 83 ? 14.657 2.167 -9.053 1.00 86.19 83 TYR A C 1
ATOM 651 O O . TYR A 1 83 ? 14.560 1.176 -8.324 1.00 86.19 83 TYR A O 1
ATOM 659 N N . TRP A 1 84 ? 15.390 2.150 -10.165 1.00 90.25 84 TRP A N 1
ATOM 660 C CA . TRP A 1 84 ? 16.290 1.050 -10.494 1.00 90.25 84 TRP A CA 1
ATOM 661 C C . TRP A 1 84 ? 17.630 1.275 -9.807 1.00 90.25 84 TRP A C 1
ATOM 663 O O . TRP A 1 84 ? 18.119 2.403 -9.755 1.00 90.25 84 TRP A O 1
ATOM 673 N N . ARG A 1 85 ? 18.224 0.206 -9.282 1.00 92.56 85 ARG A N 1
ATOM 674 C CA . ARG A 1 85 ? 19.497 0.266 -8.566 1.00 92.56 85 ARG A CA 1
ATOM 675 C C . ARG A 1 85 ? 20.502 -0.718 -9.136 1.00 92.56 85 ARG A C 1
ATOM 677 O O . ARG A 1 85 ? 20.137 -1.811 -9.574 1.00 92.56 85 ARG A O 1
ATOM 684 N N . TRP A 1 86 ? 21.766 -0.333 -9.040 1.00 91.75 86 TRP A N 1
ATOM 685 C CA . TRP A 1 86 ? 22.896 -1.228 -9.228 1.00 91.75 86 TRP A CA 1
ATOM 686 C C . TRP A 1 86 ? 23.184 -1.992 -7.934 1.00 91.75 86 TRP A C 1
ATOM 688 O O . TRP A 1 86 ? 23.058 -1.446 -6.837 1.00 91.75 86 TRP A O 1
ATOM 698 N N . SER A 1 87 ? 23.550 -3.263 -8.058 1.00 89.06 87 SER A N 1
ATOM 699 C CA . SER A 1 87 ? 23.940 -4.132 -6.949 1.00 89.06 87 SER A CA 1
ATOM 700 C C . SER A 1 87 ? 25.112 -5.003 -7.374 1.00 89.06 87 SER A C 1
ATOM 702 O O . SER A 1 87 ? 25.082 -5.608 -8.442 1.00 89.06 87 SER A O 1
ATOM 704 N N . LEU A 1 88 ? 26.113 -5.138 -6.506 1.00 89.69 88 LEU A N 1
ATOM 705 C CA . LEU A 1 88 ? 27.178 -6.120 -6.695 1.00 89.69 88 LEU A CA 1
ATOM 706 C C . LEU A 1 88 ? 26.624 -7.503 -6.332 1.00 89.69 88 LEU A C 1
ATOM 708 O O . LEU A 1 88 ? 26.275 -7.761 -5.183 1.00 89.69 88 LEU A O 1
ATOM 712 N N . THR A 1 89 ? 26.458 -8.369 -7.328 1.00 89.25 89 THR A N 1
ATOM 713 C CA . THR A 1 89 ? 25.935 -9.732 -7.170 1.00 89.25 89 THR A CA 1
ATOM 714 C C . THR A 1 89 ? 26.507 -10.631 -8.259 1.00 89.25 89 THR A C 1
ATOM 716 O O . THR A 1 89 ? 26.758 -10.177 -9.374 1.00 89.25 89 THR A O 1
ATOM 719 N N . ALA A 1 90 ? 26.684 -11.916 -7.947 1.00 88.75 90 ALA A N 1
ATOM 720 C CA . ALA A 1 90 ? 27.154 -12.923 -8.899 1.00 88.75 90 ALA A CA 1
ATOM 721 C C . ALA A 1 90 ? 26.090 -13.317 -9.943 1.00 88.75 90 ALA A C 1
ATOM 723 O O . ALA A 1 90 ? 26.387 -14.057 -10.875 1.00 88.75 90 ALA A O 1
ATOM 724 N N . LYS A 1 91 ? 24.845 -12.846 -9.795 1.00 89.88 91 LYS A N 1
ATOM 725 C CA . LYS A 1 91 ? 23.745 -13.118 -10.727 1.00 89.88 91 LYS A CA 1
ATOM 726 C C . LYS A 1 91 ? 23.605 -11.967 -11.733 1.00 89.88 91 LYS A C 1
ATOM 728 O O . LYS A 1 91 ? 23.103 -10.909 -11.346 1.00 89.88 91 LYS A O 1
ATOM 733 N N . PRO A 1 92 ? 23.954 -12.152 -13.022 1.00 86.38 92 PRO A N 1
ATOM 734 C CA . PRO A 1 92 ? 24.016 -11.051 -13.988 1.00 86.38 92 PRO A CA 1
ATOM 735 C C . PRO A 1 92 ? 22.705 -10.266 -14.125 1.00 86.38 92 PRO A C 1
ATOM 737 O O . PRO A 1 92 ? 22.722 -9.042 -14.139 1.00 86.38 92 PRO A O 1
ATOM 740 N N . LEU A 1 93 ? 21.559 -10.954 -14.142 1.00 89.50 93 LEU A N 1
ATOM 741 C CA . LEU A 1 93 ? 20.234 -10.326 -14.278 1.00 89.50 93 LEU A CA 1
ATOM 742 C C . LEU A 1 93 ? 19.716 -9.670 -12.983 1.00 89.50 93 LEU A C 1
ATOM 744 O O . LEU A 1 93 ? 18.631 -9.098 -12.960 1.00 89.50 93 LEU A O 1
ATOM 748 N N . GLU A 1 94 ? 20.446 -9.779 -11.871 1.00 87.56 94 GLU A N 1
ATOM 749 C CA . GLU A 1 94 ? 20.118 -9.082 -10.621 1.00 87.56 94 GLU A CA 1
ATOM 750 C C . GLU A 1 94 ? 21.035 -7.876 -10.360 1.00 87.56 94 GLU A C 1
ATOM 752 O O . GLU A 1 94 ? 20.799 -7.140 -9.399 1.00 87.56 94 GLU A O 1
ATOM 757 N N . MET A 1 95 ? 22.048 -7.657 -11.209 1.00 90.88 95 MET A N 1
ATOM 758 C CA . MET A 1 95 ? 23.019 -6.567 -11.074 1.00 90.88 95 MET A CA 1
ATOM 759 C C . MET A 1 95 ? 22.382 -5.190 -11.277 1.00 90.88 95 MET A C 1
ATOM 761 O O . MET A 1 95 ? 22.739 -4.246 -10.577 1.00 90.88 95 MET A O 1
ATOM 765 N N . TYR A 1 96 ? 21.412 -5.082 -12.185 1.00 89.94 96 TYR A N 1
ATOM 766 C CA . TYR A 1 96 ? 20.618 -3.874 -12.387 1.00 89.94 96 TYR A CA 1
ATOM 767 C C . TYR A 1 96 ? 19.135 -4.230 -12.379 1.00 89.94 96 TYR A C 1
ATOM 769 O O . TYR A 1 96 ? 18.652 -4.932 -13.264 1.00 89.94 96 TYR A O 1
ATOM 777 N N . ARG A 1 97 ? 18.405 -3.795 -11.351 1.00 89.62 97 ARG A N 1
ATOM 778 C CA . ARG A 1 97 ? 16.995 -4.166 -11.157 1.00 89.62 97 ARG A CA 1
ATOM 779 C C . ARG A 1 97 ? 16.239 -3.115 -10.348 1.00 89.62 97 ARG A C 1
ATOM 781 O O . ARG A 1 97 ? 16.882 -2.301 -9.676 1.00 89.62 97 ARG A O 1
ATOM 788 N N . PRO A 1 98 ? 14.895 -3.151 -10.319 1.00 88.38 98 PRO A N 1
ATOM 789 C CA . PRO A 1 98 ? 14.126 -2.356 -9.371 1.00 88.38 98 PRO A CA 1
ATOM 790 C C . PRO A 1 98 ? 14.623 -2.567 -7.93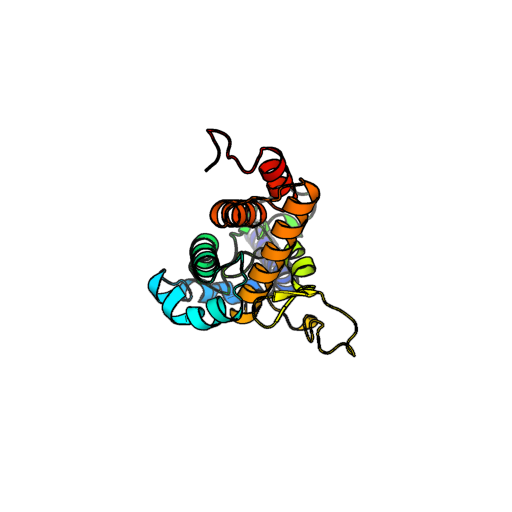3 1.00 88.38 98 PRO A C 1
ATOM 792 O O . PRO A 1 98 ? 14.895 -3.699 -7.509 1.00 88.38 98 PRO A O 1
ATOM 795 N N . ALA A 1 99 ? 14.743 -1.476 -7.171 1.00 89.81 99 ALA A N 1
ATOM 796 C CA . ALA A 1 99 ? 15.209 -1.517 -5.784 1.00 89.81 99 ALA A CA 1
ATOM 797 C C . ALA A 1 99 ? 14.315 -2.390 -4.886 1.00 89.81 99 ALA A C 1
ATOM 799 O O . ALA A 1 99 ? 14.798 -3.017 -3.944 1.00 89.81 99 ALA A O 1
ATOM 800 N N . SER A 1 100 ? 13.032 -2.481 -5.237 1.00 90.69 100 SER A N 1
ATOM 801 C CA . SER A 1 100 ? 11.982 -3.251 -4.574 1.00 90.69 100 SER A CA 1
ATOM 802 C C . SER A 1 100 ? 10.904 -3.683 -5.585 1.00 90.69 100 SER A C 1
ATOM 804 O O . SER A 1 100 ? 10.758 -3.091 -6.663 1.00 90.69 100 SER A O 1
ATOM 806 N N . SER A 1 101 ? 10.120 -4.702 -5.223 1.00 92.19 101 SER A N 1
ATOM 807 C CA . SER A 1 101 ? 8.905 -5.097 -5.948 1.00 92.19 101 SER A CA 1
ATOM 808 C C . SER A 1 101 ? 7.679 -4.247 -5.604 1.00 92.19 101 SER A C 1
ATOM 810 O O . SER A 1 101 ? 6.597 -4.513 -6.116 1.00 92.19 101 SER A O 1
ATOM 812 N N . ALA A 1 102 ? 7.841 -3.217 -4.771 1.00 93.56 102 ALA A N 1
ATOM 813 C CA . ALA A 1 102 ? 6.813 -2.230 -4.467 1.00 93.56 102 ALA A CA 1
ATOM 814 C C . ALA A 1 102 ? 6.233 -1.573 -5.736 1.00 93.56 102 ALA A C 1
ATOM 816 O O . ALA A 1 102 ? 6.977 -1.155 -6.641 1.00 93.56 102 ALA A O 1
ATOM 817 N N . VAL A 1 103 ? 4.898 -1.509 -5.792 1.00 93.38 103 VAL A N 1
ATOM 818 C CA . VAL A 1 103 ? 4.118 -0.917 -6.888 1.00 93.38 103 VAL A CA 1
ATOM 819 C C . VAL A 1 103 ? 2.870 -0.219 -6.355 1.00 93.38 103 VAL A C 1
ATOM 821 O O . VAL A 1 103 ? 2.219 -0.692 -5.423 1.00 93.38 103 VAL A O 1
ATOM 824 N N . GLY A 1 104 ? 2.505 0.863 -7.032 1.00 93.81 104 GLY A N 1
ATOM 825 C CA . GLY A 1 104 ? 1.234 1.551 -6.910 1.00 93.81 104 GLY A CA 1
ATOM 826 C C . GLY A 1 104 ? 1.169 2.506 -5.733 1.00 93.81 104 GLY A C 1
ATOM 827 O O . GLY A 1 104 ? 2.162 2.752 -5.047 1.00 93.81 104 GLY A O 1
ATOM 828 N N . MET A 1 105 ? -0.019 3.063 -5.512 1.00 95.69 105 MET A N 1
ATOM 829 C CA . MET A 1 105 ? -0.194 4.195 -4.597 1.00 95.69 105 MET A CA 1
ATOM 830 C C . MET A 1 105 ? 0.090 3.864 -3.128 1.00 95.69 105 MET A C 1
ATOM 832 O O . MET A 1 105 ? 0.272 4.779 -2.343 1.00 95.69 105 MET A O 1
ATOM 836 N N . TYR A 1 106 ? 0.162 2.577 -2.783 1.00 97.31 106 TYR A N 1
ATOM 837 C CA . TYR A 1 106 ? 0.525 2.066 -1.457 1.00 97.31 106 TYR A CA 1
ATOM 838 C C . TYR A 1 106 ? 1.828 1.255 -1.465 1.00 97.31 106 TYR A C 1
ATOM 840 O O . TYR A 1 106 ? 2.060 0.471 -0.555 1.00 97.31 106 TYR A O 1
ATOM 848 N N . GLN A 1 107 ? 2.624 1.334 -2.539 1.00 95.88 107 GLN A N 1
ATOM 849 C CA . GLN A 1 107 ? 3.923 0.654 -2.651 1.00 95.88 107 GLN A CA 1
ATOM 850 C C . GLN A 1 107 ? 3.902 -0.836 -2.235 1.00 95.88 107 GLN A C 1
ATOM 852 O O . GLN A 1 107 ? 4.842 -1.363 -1.640 1.00 95.88 107 GLN A O 1
ATOM 857 N N . ILE A 1 108 ? 2.840 -1.561 -2.607 1.00 96.00 108 ILE A N 1
ATOM 858 C CA . ILE A 1 108 ? 2.618 -2.949 -2.180 1.00 96.00 108 ILE A CA 1
ATOM 859 C C . ILE A 1 108 ? 3.659 -3.867 -2.839 1.00 96.00 108 ILE A C 1
ATOM 861 O O . ILE A 1 108 ? 3.751 -3.955 -4.070 1.00 96.00 108 ILE A O 1
ATOM 865 N N . THR A 1 109 ? 4.433 -4.580 -2.020 1.00 95.06 109 THR A N 1
ATOM 866 C CA . THR A 1 109 ? 5.431 -5.564 -2.478 1.00 95.06 109 THR A CA 1
ATOM 867 C C . THR A 1 109 ? 4.780 -6.885 -2.895 1.00 95.06 109 THR A C 1
ATOM 869 O O . THR A 1 109 ? 3.631 -7.155 -2.549 1.00 95.06 109 THR A O 1
ATOM 872 N N . ASP A 1 110 ? 5.510 -7.748 -3.608 1.00 94.12 110 ASP A N 1
ATOM 873 C CA . ASP A 1 110 ? 5.001 -9.082 -3.984 1.00 94.12 110 ASP A CA 1
ATOM 874 C C . ASP A 1 110 ? 4.607 -9.926 -2.759 1.00 94.12 110 ASP A C 1
ATOM 876 O O . ASP A 1 110 ? 3.563 -10.576 -2.769 1.00 94.12 110 ASP A O 1
ATOM 880 N N . GLY A 1 111 ? 5.417 -9.886 -1.693 1.00 94.06 111 GLY A N 1
ATOM 881 C CA . GLY A 1 111 ? 5.151 -10.629 -0.459 1.00 94.06 111 GLY A CA 1
ATOM 882 C C . GLY A 1 111 ? 3.899 -10.123 0.254 1.00 94.06 111 GLY A C 1
ATOM 883 O O . GLY A 1 111 ? 3.005 -10.908 0.560 1.00 94.06 111 GLY A O 1
ATOM 884 N N . THR A 1 112 ? 3.786 -8.801 0.425 1.00 95.56 112 THR A N 1
ATOM 885 C CA . THR A 1 112 ? 2.587 -8.177 1.003 1.00 95.56 112 THR A CA 1
ATOM 886 C C . THR A 1 112 ? 1.352 -8.474 0.161 1.00 95.56 112 THR A C 1
ATOM 888 O O . THR A 1 112 ? 0.297 -8.770 0.705 1.00 95.56 112 THR A O 1
ATOM 891 N N . PHE A 1 113 ? 1.466 -8.441 -1.168 1.00 96.12 113 PHE A N 1
ATOM 892 C CA . PHE A 1 113 ? 0.354 -8.748 -2.061 1.00 96.12 113 PHE A CA 1
ATOM 893 C C . PHE A 1 113 ? -0.127 -10.199 -1.924 1.00 96.12 113 PHE A C 1
ATOM 895 O O . PHE A 1 113 ? -1.334 -10.440 -1.895 1.00 96.12 113 PHE A O 1
ATOM 902 N N . ALA A 1 114 ? 0.800 -11.155 -1.810 1.00 95.06 114 ALA A N 1
ATOM 903 C CA . ALA A 1 114 ? 0.479 -12.569 -1.621 1.00 95.06 114 ALA A CA 1
ATOM 904 C C . ALA A 1 114 ? -0.266 -12.839 -0.303 1.00 95.06 114 ALA A C 1
ATOM 906 O O . ALA A 1 114 ? -1.137 -13.707 -0.260 1.00 95.06 114 ALA A O 1
ATOM 907 N N . GLU A 1 115 ? 0.037 -12.080 0.750 1.00 95.00 115 GLU A N 1
ATOM 908 C CA . GLU A 1 115 ? -0.669 -12.157 2.029 1.00 95.00 115 GLU A CA 1
ATOM 909 C C . GLU A 1 115 ? -2.005 -11.401 1.993 1.00 95.00 115 GLU A C 1
ATOM 911 O O . GLU A 1 115 ? -3.050 -11.973 2.298 1.00 95.00 115 GLU A O 1
ATOM 916 N N . ALA A 1 116 ? -1.996 -10.142 1.547 1.00 95.88 116 ALA A N 1
ATOM 917 C CA . ALA A 1 116 ? -3.155 -9.253 1.544 1.00 95.88 116 ALA A CA 1
ATOM 918 C C . ALA A 1 116 ? -4.324 -9.791 0.711 1.00 95.88 116 ALA A C 1
ATOM 920 O O . ALA A 1 116 ? -5.478 -9.638 1.105 1.00 95.88 116 ALA A O 1
ATOM 921 N N . LYS A 1 117 ? -4.051 -10.485 -0.404 1.00 94.81 117 LYS A N 1
ATOM 922 C CA . LYS A 1 117 ? -5.104 -11.083 -1.243 1.00 94.81 117 LYS A CA 1
ATOM 923 C C . LYS A 1 117 ? -5.900 -12.184 -0.542 1.00 94.81 117 LYS A C 1
ATOM 925 O O . LYS A 1 117 ? -6.878 -12.669 -1.100 1.00 94.81 117 LYS A O 1
ATOM 930 N N . ARG A 1 118 ? -5.499 -12.630 0.648 1.00 93.31 118 ARG A N 1
ATOM 931 C CA . ARG A 1 118 ? -6.309 -13.539 1.467 1.00 93.31 118 ARG A CA 1
ATOM 932 C C . ARG A 1 118 ? -7.476 -12.825 2.132 1.00 93.31 118 ARG A C 1
ATOM 934 O O . ARG A 1 118 ? -8.331 -13.501 2.676 1.00 93.31 118 ARG A O 1
ATOM 941 N N . PHE A 1 119 ? -7.536 -11.499 2.097 1.00 94.62 119 PHE A N 1
ATOM 942 C CA . PHE A 1 119 ? -8.564 -10.730 2.780 1.00 94.62 119 PHE A CA 1
ATOM 943 C C . PHE A 1 119 ? -9.372 -9.862 1.807 1.00 94.62 119 PHE A C 1
ATOM 945 O O . PHE A 1 119 ? -8.943 -9.575 0.689 1.00 94.62 119 PHE A O 1
ATOM 952 N N . CYS A 1 120 ? -10.563 -9.470 2.237 1.00 94.12 120 CYS A N 1
ATOM 953 C CA . CYS A 1 120 ? -11.472 -8.548 1.556 1.00 94.12 120 CYS A CA 1
ATOM 954 C C . CYS A 1 120 ? -12.326 -7.825 2.602 1.00 94.12 120 CYS A C 1
ATOM 956 O O . CYS A 1 120 ? -12.298 -8.181 3.784 1.00 94.12 120 CYS A O 1
ATOM 958 N N . ILE A 1 121 ? -13.089 -6.819 2.180 1.00 94.88 121 ILE A N 1
ATOM 959 C CA . ILE A 1 121 ? -13.921 -6.015 3.072 1.00 94.88 121 ILE A CA 1
ATOM 960 C C . ILE A 1 121 ? -15.388 -6.128 2.675 1.00 94.88 121 ILE A C 1
ATOM 962 O O . ILE A 1 121 ? -15.799 -5.725 1.589 1.00 94.88 121 ILE A O 1
ATOM 966 N N . HIS A 1 122 ? -16.202 -6.590 3.621 1.00 92.94 122 HIS A N 1
ATOM 967 C CA . HIS A 1 122 ? -17.655 -6.592 3.518 1.00 92.94 122 HIS A CA 1
ATOM 968 C C . HIS A 1 122 ? -18.235 -5.683 4.594 1.00 92.94 122 HIS A C 1
ATOM 970 O O . HIS A 1 122 ? -18.019 -5.913 5.779 1.00 92.94 122 HIS A O 1
ATOM 976 N N . ALA A 1 123 ? -18.965 -4.643 4.178 1.00 93.00 123 ALA A N 1
ATOM 977 C CA . ALA A 1 123 ? -19.610 -3.693 5.088 1.00 93.00 123 ALA A CA 1
ATOM 978 C C . ALA A 1 123 ? -18.664 -3.181 6.199 1.00 93.00 123 ALA A C 1
ATOM 980 O O . ALA A 1 123 ? -19.007 -3.203 7.377 1.00 93.00 123 ALA A O 1
ATOM 981 N N . HIS A 1 124 ? -17.460 -2.741 5.811 1.00 97.19 124 HIS A N 1
ATOM 982 C CA . HIS A 1 124 ? -16.411 -2.228 6.709 1.00 97.19 124 HIS A CA 1
ATOM 983 C C . HIS A 1 124 ? -15.789 -3.250 7.678 1.00 97.19 124 HIS A C 1
ATOM 985 O O . HIS A 1 124 ? -15.036 -2.871 8.578 1.00 97.19 124 HIS A O 1
ATOM 991 N N . VAL A 1 125 ? -16.059 -4.543 7.482 1.00 95.75 125 VAL A N 1
ATOM 992 C CA . VAL A 1 125 ? -15.481 -5.644 8.257 1.00 95.75 125 VAL A CA 1
ATOM 993 C C . VAL A 1 125 ? -14.564 -6.469 7.366 1.00 95.75 125 VAL A C 1
ATOM 995 O O . VAL A 1 125 ? -14.934 -6.839 6.249 1.00 95.75 125 VAL A O 1
ATOM 998 N N . VAL A 1 126 ? -13.365 -6.773 7.865 1.00 95.75 126 VAL A N 1
ATOM 999 C CA . VAL A 1 126 ? -12.430 -7.633 7.142 1.00 95.75 126 VAL A CA 1
ATOM 1000 C C . VAL A 1 126 ? -12.842 -9.087 7.262 1.00 95.75 126 VAL A C 1
ATOM 1002 O O . VAL A 1 126 ? -13.044 -9.602 8.363 1.00 95.75 126 VAL A O 1
ATOM 1005 N N . VAL A 1 127 ? -12.894 -9.761 6.119 1.00 93.62 127 VAL A N 1
ATOM 1006 C CA . VAL A 1 127 ? -13.127 -11.196 6.032 1.00 93.62 127 VAL A CA 1
ATOM 1007 C C . VAL A 1 127 ? -11.936 -11.874 5.369 1.00 93.62 127 VAL A C 1
ATOM 1009 O O . VAL A 1 127 ? -11.179 -11.255 4.622 1.00 93.62 127 VAL A O 1
ATOM 1012 N N . GLU A 1 128 ? -11.736 -13.147 5.690 1.00 91.56 128 GLU A N 1
ATOM 1013 C CA . GLU A 1 128 ? -10.691 -13.982 5.114 1.00 91.56 128 GLU A CA 1
ATOM 1014 C C . GLU A 1 128 ? -11.252 -14.863 3.991 1.00 91.56 128 GLU A C 1
ATOM 1016 O O . GLU A 1 128 ? -12.421 -15.259 3.984 1.00 91.56 128 GLU A O 1
ATOM 1021 N N . SER A 1 129 ? -10.400 -15.169 3.019 1.00 87.25 129 SER A N 1
ATOM 1022 C CA . SER A 1 129 ? -10.674 -16.089 1.930 1.00 87.25 129 SER A CA 1
ATOM 1023 C C . SER A 1 129 ? -11.053 -17.444 2.505 1.00 87.25 129 SER A C 1
ATOM 1025 O O . SER A 1 129 ? -10.373 -17.968 3.386 1.00 87.25 129 SER A O 1
ATOM 1027 N N . GLY A 1 130 ? -12.122 -18.017 1.975 1.00 84.31 130 GLY A N 1
ATOM 1028 C CA . GLY A 1 130 ? -12.661 -19.287 2.428 1.00 84.31 130 GLY A CA 1
ATOM 1029 C C . GLY A 1 130 ? -13.189 -20.096 1.253 1.00 84.31 130 GLY A C 1
ATOM 1030 O O . GLY A 1 130 ? -12.963 -19.732 0.097 1.00 84.31 130 GLY A O 1
ATOM 1031 N N . PRO A 1 131 ? -13.897 -21.200 1.525 1.00 83.50 131 PRO A N 1
ATOM 1032 C CA . PRO A 1 131 ? -14.484 -22.013 0.474 1.00 83.50 131 PRO A CA 1
ATOM 1033 C C . PRO A 1 131 ? -15.400 -21.186 -0.433 1.00 83.50 131 PRO A C 1
ATOM 1035 O O . PRO A 1 131 ? -16.127 -20.310 0.043 1.00 83.50 131 PRO A O 1
ATOM 1038 N N . TRP A 1 132 ? -15.400 -21.511 -1.727 1.00 78.88 132 TRP A N 1
ATOM 1039 C CA . TRP A 1 132 ? -16.201 -20.818 -2.740 1.00 78.88 132 TRP A CA 1
ATOM 1040 C C . TRP A 1 132 ? -17.709 -20.886 -2.469 1.00 78.88 132 TRP A C 1
ATOM 1042 O O . TRP A 1 132 ? -18.444 -20.055 -2.963 1.00 78.88 132 TRP A O 1
ATOM 1052 N N . HIS A 1 133 ? -18.189 -21.863 -1.696 1.00 81.94 133 HIS A N 1
ATOM 1053 C CA . HIS A 1 133 ? -19.610 -22.008 -1.366 1.00 81.94 133 HIS A CA 1
ATOM 1054 C C . HIS A 1 133 ? -20.038 -21.170 -0.152 1.00 81.94 133 HIS A C 1
ATOM 1056 O O . HIS A 1 133 ? -21.218 -21.150 0.190 1.00 81.94 133 HIS A O 1
ATOM 1062 N N . ASN A 1 134 ? -19.103 -20.506 0.537 1.00 85.00 134 ASN A N 1
ATOM 1063 C CA . ASN A 1 134 ? -19.431 -19.635 1.657 1.00 85.00 134 ASN A CA 1
ATOM 1064 C C . ASN A 1 134 ? -19.664 -18.205 1.138 1.00 85.00 134 ASN A C 1
ATOM 1066 O O . ASN A 1 134 ? -18.698 -17.516 0.819 1.00 85.00 134 ASN A O 1
ATOM 1070 N N . PRO A 1 135 ? -20.909 -17.702 1.097 1.00 80.38 135 PRO A N 1
ATOM 1071 C CA . PRO A 1 135 ? -21.203 -16.368 0.569 1.00 80.38 135 PRO A CA 1
ATOM 1072 C C . PRO A 1 135 ? -20.626 -15.235 1.426 1.00 80.38 135 PRO A C 1
ATOM 1074 O O . PRO A 1 135 ? -20.600 -14.092 0.987 1.00 80.38 135 PRO A O 1
ATOM 1077 N N . ARG A 1 136 ? -20.182 -15.534 2.655 1.00 82.75 136 ARG A N 1
ATOM 1078 C CA . ARG A 1 136 ? -19.525 -14.563 3.536 1.00 82.75 136 ARG A CA 1
ATOM 1079 C C . ARG A 1 136 ? -18.010 -14.537 3.371 1.00 82.75 136 ARG A C 1
ATOM 1081 O O . ARG A 1 136 ? -17.386 -13.691 3.992 1.00 82.75 136 ARG A O 1
ATOM 1088 N N . SER A 1 137 ? -17.412 -15.471 2.628 1.00 85.25 137 SER A N 1
ATOM 1089 C CA . SER A 1 137 ? -15.969 -15.464 2.374 1.00 85.25 137 SER A CA 1
ATOM 1090 C C . SER A 1 137 ? -15.608 -14.431 1.306 1.00 85.25 137 SER A C 1
ATOM 1092 O O . SER A 1 137 ? -16.485 -13.810 0.713 1.00 85.25 137 SER A O 1
ATOM 1094 N N . CYS A 1 138 ? -14.316 -14.245 1.052 1.00 87.88 138 CYS A N 1
ATOM 1095 C CA . CYS A 1 138 ? -13.860 -13.435 -0.071 1.00 87.88 138 CYS A CA 1
ATOM 1096 C C . CYS A 1 138 ? -13.894 -14.213 -1.387 1.00 87.88 138 CYS A C 1
ATOM 1098 O O . CYS A 1 138 ? -13.390 -15.336 -1.462 1.00 87.88 138 CYS A O 1
ATOM 1100 N N . TRP A 1 139 ? -14.438 -13.593 -2.434 1.00 80.50 139 TRP A N 1
ATOM 1101 C CA . TRP A 1 139 ? -14.590 -14.196 -3.757 1.00 80.50 139 TRP A CA 1
ATOM 1102 C C . TRP A 1 139 ? -13.719 -13.457 -4.770 1.00 80.50 139 TRP A C 1
ATOM 1104 O O . TRP A 1 139 ? -13.540 -12.247 -4.688 1.00 80.50 139 TRP A O 1
ATOM 1114 N N . PHE A 1 140 ? -13.192 -14.191 -5.755 1.00 79.62 140 PHE A N 1
ATOM 1115 C CA . PHE A 1 140 ? -12.405 -13.640 -6.869 1.00 79.62 140 PHE A CA 1
ATOM 1116 C C . PHE A 1 140 ? -11.110 -12.903 -6.486 1.00 79.62 140 PHE A C 1
ATOM 1118 O O . PHE A 1 140 ? -10.532 -12.201 -7.313 1.00 79.62 140 PHE A O 1
ATOM 1125 N N . ASN A 1 141 ? -10.565 -13.131 -5.289 1.00 81.56 141 ASN A N 1
ATOM 1126 C CA . ASN A 1 141 ? -9.295 -12.535 -4.853 1.00 81.56 141 ASN A CA 1
ATOM 1127 C C . ASN A 1 141 ? -8.094 -12.873 -5.763 1.00 81.56 141 ASN A C 1
ATOM 1129 O O . ASN A 1 141 ? -7.041 -12.235 -5.694 1.00 81.56 141 ASN A O 1
ATOM 1133 N N . SER A 1 142 ? -8.214 -13.899 -6.612 1.00 82.69 142 SER A N 1
ATOM 1134 C CA . SER A 1 142 ? -7.234 -14.214 -7.656 1.00 82.69 142 SER A CA 1
ATOM 1135 C C . SER A 1 142 ? -7.096 -13.107 -8.704 1.00 82.69 142 SER A C 1
ATOM 1137 O O . SER A 1 142 ? -6.023 -12.995 -9.290 1.00 82.69 142 SER A O 1
ATOM 1139 N N . LEU A 1 143 ? -8.132 -12.284 -8.893 1.00 88.44 143 LEU A N 1
ATOM 1140 C CA . LEU A 1 143 ? -8.181 -11.182 -9.857 1.00 88.44 143 LEU A CA 1
ATOM 1141 C C . LEU A 1 143 ? -7.673 -9.853 -9.285 1.00 88.44 143 LEU A C 1
ATOM 1143 O O . LEU A 1 143 ? -7.603 -8.856 -10.009 1.00 88.44 143 LEU A O 1
ATOM 1147 N N . TYR A 1 144 ? -7.309 -9.814 -7.998 1.00 93.38 144 TYR A N 1
ATOM 1148 C CA . TYR A 1 144 ? -6.716 -8.617 -7.421 1.00 93.38 144 TYR A CA 1
ATOM 1149 C C . TYR A 1 144 ? -5.441 -8.217 -8.160 1.00 93.38 144 TYR A C 1
ATOM 1151 O O . TYR A 1 144 ? -4.670 -9.041 -8.648 1.00 93.38 144 TYR A O 1
ATOM 1159 N N . THR A 1 145 ? -5.194 -6.913 -8.200 1.00 94.00 145 THR A N 1
ATOM 1160 C CA . THR A 1 145 ? -3.971 -6.345 -8.761 1.00 94.00 145 THR A CA 1
ATOM 1161 C C . THR A 1 145 ? -3.591 -5.091 -7.989 1.00 94.00 145 THR A C 1
ATOM 1163 O O . THR A 1 145 ? -4.453 -4.370 -7.496 1.00 94.00 145 THR A O 1
ATOM 1166 N N . ARG A 1 146 ? -2.288 -4.828 -7.887 1.00 94.75 146 ARG A N 1
ATOM 1167 C CA . ARG A 1 146 ? -1.731 -3.689 -7.142 1.00 94.75 146 ARG A CA 1
ATOM 1168 C C . ARG A 1 146 ? -1.930 -2.345 -7.841 1.00 94.75 146 ARG A C 1
ATOM 1170 O O . ARG A 1 146 ? -1.818 -1.313 -7.191 1.00 94.75 146 ARG A O 1
ATOM 1177 N N . VAL A 1 147 ? -2.198 -2.358 -9.150 1.00 94.19 147 VAL A N 1
ATOM 1178 C CA . VAL A 1 147 ? -2.287 -1.135 -9.966 1.00 94.19 147 VAL A CA 1
ATOM 1179 C C . VAL A 1 147 ? -3.707 -0.619 -10.172 1.00 94.19 147 VAL A C 1
ATOM 1181 O O . VAL A 1 147 ? -3.892 0.481 -10.680 1.00 94.19 147 VAL A O 1
ATOM 1184 N N . VAL A 1 148 ? -4.726 -1.395 -9.797 1.00 95.75 148 VAL A N 1
ATOM 1185 C CA . VAL A 1 148 ? -6.117 -0.928 -9.847 1.00 95.75 148 VAL A CA 1
ATOM 1186 C C . VAL A 1 148 ? -6.442 -0.277 -8.503 1.00 95.75 148 VAL A C 1
ATOM 1188 O O . VAL A 1 148 ? -6.335 -0.957 -7.481 1.00 95.75 148 VAL A O 1
ATOM 1191 N N . PRO A 1 149 ? -6.855 1.006 -8.467 1.00 97.06 149 PRO A N 1
ATOM 1192 C CA . PRO A 1 149 ? -7.069 1.726 -7.215 1.00 97.06 149 PRO A CA 1
ATOM 1193 C C . PRO A 1 149 ? -8.002 1.012 -6.236 1.00 97.06 149 PRO A C 1
ATOM 1195 O O . PRO A 1 149 ? -7.639 0.867 -5.077 1.00 97.06 149 PRO A O 1
ATOM 1198 N N . SER A 1 150 ? -9.162 0.511 -6.680 1.00 96.94 150 SER A N 1
ATOM 1199 C CA . SER A 1 150 ? -10.118 -0.175 -5.793 1.00 96.94 150 SER A CA 1
ATOM 1200 C C . SER A 1 150 ? -9.485 -1.376 -5.088 1.00 96.94 150 SER A C 1
ATOM 1202 O O . SER A 1 150 ? -9.557 -1.480 -3.867 1.00 96.94 150 SER A O 1
ATOM 1204 N N . HIS A 1 151 ? -8.787 -2.223 -5.848 1.00 97.12 151 HIS A N 1
ATOM 1205 C CA . HIS A 1 151 ? -8.065 -3.381 -5.330 1.00 97.12 151 HIS A CA 1
ATOM 1206 C C . HIS A 1 151 ? -6.969 -2.959 -4.350 1.00 97.12 151 HIS A C 1
ATOM 1208 O O . HIS A 1 151 ? -6.862 -3.515 -3.264 1.00 97.12 151 HIS A O 1
ATOM 1214 N N . ALA A 1 152 ? -6.165 -1.957 -4.707 1.00 97.81 152 ALA A N 1
ATOM 1215 C CA . ALA A 1 152 ? -5.065 -1.494 -3.872 1.00 97.81 152 ALA A CA 1
ATOM 1216 C C . ALA A 1 152 ? -5.549 -0.897 -2.536 1.00 97.81 152 ALA A C 1
ATOM 1218 O O . ALA A 1 152 ? -4.916 -1.143 -1.508 1.00 97.81 152 ALA A O 1
ATOM 1219 N N . VAL A 1 153 ? -6.677 -0.170 -2.528 1.00 98.44 153 VAL A N 1
ATOM 1220 C CA . VAL A 1 153 ? -7.308 0.328 -1.290 1.00 98.44 153 VAL A CA 1
ATOM 1221 C C . VAL A 1 153 ? -7.775 -0.835 -0.423 1.00 98.44 153 VAL A C 1
ATOM 1223 O O . VAL A 1 153 ? -7.443 -0.882 0.759 1.00 98.44 153 VAL A O 1
ATOM 1226 N N . GLU A 1 154 ? -8.517 -1.780 -0.999 1.00 97.94 154 GLU A N 1
ATOM 1227 C CA . GLU A 1 154 ? -9.070 -2.912 -0.256 1.00 97.94 154 GLU A CA 1
ATOM 1228 C C . GLU A 1 154 ? -7.981 -3.813 0.330 1.00 97.94 154 GLU A C 1
ATOM 1230 O O . GLU A 1 154 ? -8.012 -4.108 1.523 1.00 97.94 154 GLU A O 1
ATOM 1235 N N . LEU A 1 155 ? -6.977 -4.174 -0.477 1.00 97.94 155 LEU A N 1
ATOM 1236 C CA . LEU A 1 155 ? -5.824 -4.970 -0.051 1.00 97.94 155 LEU A CA 1
ATOM 1237 C C . LEU A 1 155 ? -5.099 -4.311 1.123 1.00 97.94 155 LEU A C 1
ATOM 1239 O O . LEU A 1 155 ? -4.813 -4.972 2.118 1.00 97.94 155 LEU A O 1
ATOM 1243 N N . THR A 1 156 ? -4.812 -3.011 1.013 1.00 98.38 156 THR A N 1
ATOM 1244 C CA . THR A 1 156 ? -4.102 -2.257 2.056 1.00 98.38 156 THR A CA 1
ATOM 1245 C C . THR A 1 156 ? -4.920 -2.188 3.337 1.00 98.38 156 THR A C 1
ATOM 1247 O O . THR A 1 156 ? -4.400 -2.458 4.418 1.00 98.38 156 THR A O 1
ATOM 1250 N N . SER A 1 157 ? -6.206 -1.861 3.214 1.00 98.50 157 SER A N 1
ATOM 1251 C CA . SER A 1 157 ? -7.106 -1.732 4.355 1.00 98.50 157 SER A CA 1
ATOM 1252 C C . SER A 1 157 ? -7.270 -3.052 5.104 1.00 98.50 157 SER A C 1
ATOM 1254 O O . SER A 1 157 ? -7.018 -3.128 6.307 1.00 98.50 157 SER A O 1
ATOM 1256 N N . ALA A 1 158 ? -7.589 -4.122 4.372 1.00 97.88 158 ALA A N 1
ATOM 1257 C CA . ALA A 1 158 ? -7.820 -5.438 4.943 1.00 97.88 158 ALA A CA 1
ATOM 1258 C C . ALA A 1 158 ? -6.556 -6.018 5.598 1.00 97.88 158 ALA A C 1
ATOM 1260 O O . ALA A 1 158 ? -6.617 -6.546 6.709 1.00 97.88 158 ALA A O 1
ATOM 1261 N N . TYR A 1 159 ? -5.402 -5.880 4.938 1.00 98.06 159 TYR A N 1
ATOM 1262 C CA . TYR A 1 159 ? -4.115 -6.324 5.470 1.00 98.06 159 TYR A CA 1
ATOM 1263 C C . TYR A 1 159 ? -3.769 -5.604 6.780 1.00 98.06 159 TYR A C 1
ATOM 1265 O O . TYR A 1 159 ? -3.498 -6.252 7.793 1.00 98.06 159 TYR A O 1
ATOM 1273 N N . LEU A 1 160 ? -3.810 -4.268 6.792 1.00 98.62 160 LEU A N 1
ATOM 1274 C CA . LEU A 1 160 ? -3.417 -3.496 7.971 1.00 98.62 160 LEU A CA 1
ATOM 1275 C C . LEU A 1 160 ? -4.357 -3.734 9.153 1.00 98.62 160 LEU A C 1
ATOM 1277 O O . LEU A 1 160 ? -3.875 -3.939 10.264 1.00 98.62 160 LEU A O 1
ATOM 1281 N N . ASP A 1 161 ? -5.669 -3.774 8.926 1.00 98.56 161 ASP A N 1
ATOM 1282 C CA . ASP A 1 161 ? -6.646 -4.049 9.981 1.00 98.56 161 ASP A CA 1
ATOM 1283 C C . ASP A 1 161 ? -6.398 -5.419 10.642 1.00 98.56 161 ASP A C 1
ATOM 1285 O O . ASP A 1 161 ? -6.275 -5.506 11.869 1.00 98.56 161 ASP A O 1
ATOM 1289 N N . ARG A 1 162 ? -6.185 -6.475 9.837 1.00 97.88 162 ARG A N 1
ATOM 1290 C CA . ARG A 1 162 ? -5.903 -7.829 10.348 1.00 97.88 162 ARG A CA 1
ATOM 1291 C C . ARG A 1 162 ? -4.604 -7.892 11.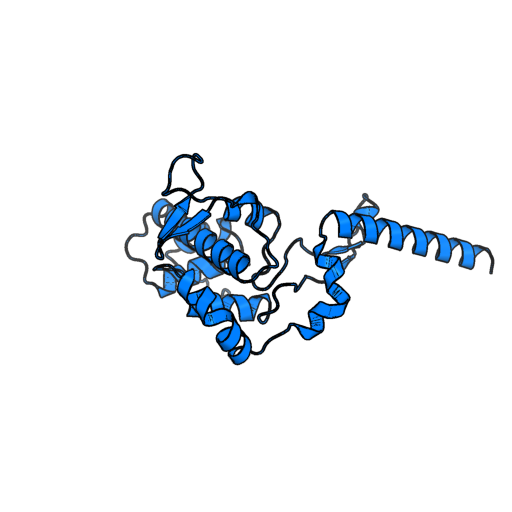137 1.00 97.88 162 ARG A C 1
ATOM 1293 O O . ARG A 1 162 ? -4.585 -8.496 12.210 1.00 97.88 162 ARG A O 1
ATOM 1300 N N . HIS A 1 163 ? -3.534 -7.259 10.659 1.00 98.25 163 HIS A N 1
ATOM 1301 C CA . HIS A 1 163 ? -2.261 -7.262 11.381 1.00 98.25 163 HIS A CA 1
ATOM 1302 C C . HIS A 1 163 ? -2.301 -6.426 12.660 1.00 98.25 163 HIS A C 1
ATOM 1304 O O . HIS A 1 163 ? -1.746 -6.861 13.670 1.00 98.25 163 HIS A O 1
ATOM 1310 N N . VAL A 1 164 ? -2.972 -5.270 12.660 1.00 98.56 164 VAL A N 1
ATOM 1311 C CA . VAL A 1 164 ? -3.177 -4.469 13.877 1.00 98.56 164 VAL A CA 1
ATOM 1312 C C . VAL A 1 164 ? -3.935 -5.293 14.915 1.00 98.56 164 VAL A C 1
ATOM 1314 O O . VAL A 1 164 ? -3.464 -5.425 16.044 1.00 98.56 164 VAL A O 1
ATOM 1317 N N . ALA A 1 165 ? -5.061 -5.902 14.535 1.00 97.88 165 ALA A N 1
ATOM 1318 C CA . ALA A 1 165 ? -5.850 -6.732 15.439 1.00 97.88 165 ALA A CA 1
ATOM 1319 C C . ALA A 1 165 ? -5.042 -7.921 15.988 1.00 97.88 165 ALA A C 1
ATOM 1321 O O . ALA A 1 165 ? -5.022 -8.148 17.199 1.00 97.88 165 ALA A O 1
ATOM 1322 N N . ALA A 1 166 ? -4.327 -8.642 15.119 1.00 97.62 166 ALA A N 1
ATOM 1323 C CA . ALA A 1 166 ? -3.513 -9.788 15.512 1.00 97.62 166 ALA A CA 1
ATOM 1324 C C . ALA A 1 166 ? -2.388 -9.397 16.481 1.00 97.62 166 ALA A C 1
ATOM 1326 O O . ALA A 1 166 ? -2.180 -10.076 17.485 1.00 97.62 166 ALA A O 1
ATOM 1327 N N . ILE A 1 167 ? -1.681 -8.297 16.214 1.00 98.38 167 ILE A N 1
ATOM 1328 C CA . ILE A 1 167 ? -0.583 -7.836 17.069 1.00 98.38 167 ILE A CA 1
ATOM 1329 C C . ILE A 1 167 ? -1.105 -7.391 18.435 1.00 98.38 167 ILE A C 1
ATOM 1331 O O . ILE A 1 167 ? -0.543 -7.806 19.444 1.00 98.38 167 ILE A O 1
ATOM 1335 N N . LEU A 1 168 ? -2.184 -6.604 18.489 1.00 97.94 168 LEU A N 1
ATOM 1336 C CA . LEU A 1 168 ? -2.759 -6.155 19.762 1.00 97.94 168 LEU A CA 1
ATOM 1337 C C . LEU A 1 168 ? -3.245 -7.330 20.616 1.00 97.94 168 LEU A C 1
ATOM 1339 O O . LEU A 1 168 ? -3.021 -7.334 21.827 1.00 97.94 168 LEU A O 1
ATOM 1343 N N . ALA A 1 169 ? -3.853 -8.344 19.991 1.00 97.12 169 ALA A N 1
ATOM 1344 C CA . ALA A 1 169 ? -4.250 -9.571 20.676 1.00 97.12 169 ALA A CA 1
ATOM 1345 C C . ALA A 1 169 ? -3.032 -10.332 21.225 1.00 97.12 169 ALA A C 1
ATOM 1347 O O . ALA A 1 169 ? -3.018 -10.717 22.392 1.00 97.12 169 ALA A O 1
ATOM 1348 N N . GLN A 1 170 ? -1.976 -10.489 20.421 1.00 96.19 170 GLN A N 1
ATOM 1349 C CA . GLN A 1 170 ? -0.738 -11.160 20.834 1.00 96.19 170 GLN A CA 1
ATOM 1350 C C . GLN A 1 170 ? -0.006 -10.430 21.968 1.00 96.19 170 GLN A C 1
ATOM 1352 O O . GLN A 1 170 ? 0.657 -11.075 22.777 1.00 96.19 170 GLN A O 1
ATOM 1357 N N . THR A 1 171 ? -0.094 -9.099 22.034 1.00 94.75 171 THR A N 1
ATOM 1358 C CA . THR A 1 171 ? 0.531 -8.297 23.098 1.00 94.75 171 THR A CA 1
ATOM 1359 C C . THR A 1 171 ? -0.392 -8.032 24.286 1.00 94.75 171 THR A C 1
ATOM 1361 O O . THR A 1 171 ? -0.005 -7.286 25.184 1.00 94.75 171 THR A O 1
ATOM 1364 N N . GLY A 1 172 ? -1.606 -8.596 24.305 1.00 93.38 172 GLY A N 1
ATOM 1365 C CA . GLY A 1 172 ? -2.580 -8.387 25.381 1.00 93.38 172 GLY A CA 1
ATOM 1366 C C . GLY A 1 172 ? -3.042 -6.932 25.526 1.00 93.38 172 GLY A C 1
ATOM 1367 O O . GLY A 1 172 ? -3.440 -6.506 26.607 1.00 93.38 172 GLY A O 1
ATOM 1368 N N . THR A 1 173 ? -2.954 -6.131 24.462 1.00 92.69 173 THR A N 1
ATOM 1369 C CA . THR A 1 173 ? -3.292 -4.705 24.500 1.00 92.69 173 THR A CA 1
ATOM 1370 C C . THR A 1 173 ? -4.778 -4.500 24.220 1.00 92.69 173 THR A C 1
ATOM 1372 O O . THR A 1 173 ? -5.216 -4.534 23.073 1.00 92.69 173 THR A O 1
ATOM 1375 N N . THR A 1 174 ? -5.559 -4.262 25.272 1.00 86.31 174 THR A N 1
ATOM 1376 C CA . THR A 1 174 ? -7.029 -4.177 25.199 1.00 86.31 174 THR A CA 1
ATOM 1377 C C . THR A 1 174 ? -7.563 -2.760 24.965 1.00 86.31 174 THR A C 1
ATOM 1379 O O . THR A 1 174 ? -8.590 -2.598 24.311 1.00 86.31 174 THR A O 1
ATOM 1382 N N . SER A 1 175 ? -6.844 -1.728 25.418 1.00 89.38 175 SER A N 1
ATOM 1383 C CA . SER A 1 175 ? -7.325 -0.333 25.433 1.00 89.38 175 SER A CA 1
ATOM 1384 C C . SER A 1 175 ? -6.488 0.616 24.563 1.00 89.38 175 SER A C 1
ATOM 1386 O O . SER A 1 175 ? -6.095 1.694 25.005 1.00 89.38 175 SER A O 1
ATOM 1388 N N . ALA A 1 176 ? -6.187 0.226 23.321 1.00 96.19 176 ALA A N 1
ATOM 1389 C CA . ALA A 1 176 ? -5.516 1.110 22.363 1.00 96.19 176 ALA A CA 1
ATOM 1390 C C . ALA A 1 176 ? -6.499 2.126 21.755 1.00 96.19 176 ALA A C 1
ATOM 1392 O O . ALA A 1 176 ? -7.548 1.749 21.224 1.00 96.19 176 ALA A O 1
ATOM 1393 N N . THR A 1 177 ? -6.134 3.408 21.774 1.00 97.12 177 THR A N 1
ATOM 1394 C CA . THR A 1 177 ? -6.887 4.469 21.081 1.00 97.12 177 THR A CA 1
ATOM 1395 C C . THR A 1 177 ? -6.827 4.285 19.561 1.00 97.12 177 THR A C 1
ATOM 1397 O O . THR A 1 177 ? -5.896 3.665 19.047 1.00 97.12 177 THR A O 1
ATOM 1400 N N . LEU A 1 178 ? -7.781 4.860 18.815 1.00 97.62 178 LEU A N 1
ATOM 1401 C CA . LEU A 1 178 ? -7.766 4.810 17.344 1.00 97.62 178 LEU A CA 1
ATOM 1402 C C . LEU A 1 178 ? -6.434 5.312 16.770 1.00 97.62 178 LEU A C 1
ATOM 1404 O O . LEU A 1 178 ? -5.853 4.653 15.913 1.00 97.62 178 LEU A O 1
ATOM 1408 N N . ARG A 1 179 ? -5.915 6.422 17.306 1.00 96.88 179 ARG A N 1
ATOM 1409 C CA . ARG A 1 179 ? -4.626 6.984 16.895 1.00 96.88 179 ARG A CA 1
ATOM 1410 C C . ARG A 1 179 ? -3.489 5.980 17.062 1.00 96.88 179 ARG A C 1
ATOM 1412 O O . ARG A 1 179 ? -2.771 5.730 16.110 1.00 96.88 179 ARG A O 1
ATOM 1419 N N . GLN A 1 180 ? -3.377 5.329 18.219 1.00 97.62 180 GLN A N 1
ATOM 1420 C CA . GLN A 1 180 ? -2.327 4.326 18.435 1.00 97.62 180 GLN A CA 1
ATOM 1421 C C . GLN A 1 180 ? -2.476 3.101 17.521 1.00 97.62 180 GLN A C 1
ATOM 1423 O O . GLN A 1 180 ? -1.478 2.502 17.122 1.00 97.62 180 GLN A O 1
ATOM 1428 N N . LYS A 1 181 ? -3.712 2.713 17.177 1.00 98.44 181 LYS A N 1
ATOM 1429 C CA . LYS A 1 181 ? -3.955 1.642 16.200 1.00 98.44 181 LYS A CA 1
ATOM 1430 C C . LYS A 1 181 ? -3.505 2.052 14.795 1.00 98.44 181 LYS A C 1
ATOM 1432 O O . LYS A 1 181 ? -2.934 1.231 14.085 1.00 98.44 181 LYS A O 1
ATOM 1437 N N . GLN A 1 182 ? -3.725 3.308 14.413 1.00 98.38 182 GLN A N 1
ATOM 1438 C CA . GLN A 1 182 ? -3.275 3.866 13.136 1.00 98.38 182 GLN A CA 1
ATOM 1439 C C . GLN A 1 182 ? -1.757 4.075 13.091 1.00 98.38 182 GLN A C 1
ATOM 1441 O O . GLN A 1 182 ? -1.140 3.754 12.080 1.00 98.38 182 GLN A O 1
ATOM 1446 N N . ASP A 1 183 ? -1.134 4.495 14.193 1.00 97.56 183 ASP A N 1
ATOM 1447 C CA . ASP A 1 183 ? 0.326 4.552 14.320 1.00 97.56 183 ASP A CA 1
ATOM 1448 C C . ASP A 1 183 ? 0.926 3.145 14.164 1.00 97.56 183 ASP A C 1
ATOM 1450 O O . ASP A 1 183 ? 1.877 2.944 13.409 1.00 97.56 183 ASP A O 1
ATOM 1454 N N . LEU A 1 184 ? 0.323 2.132 14.801 1.00 98.31 184 LEU A N 1
ATOM 1455 C CA . LEU A 1 184 ? 0.709 0.734 14.604 1.00 98.31 184 LEU A CA 1
ATOM 1456 C C . LEU A 1 184 ? 0.523 0.295 13.141 1.00 98.31 184 LEU A C 1
ATOM 1458 O O . LEU A 1 184 ? 1.417 -0.350 12.596 1.00 98.31 184 LEU A O 1
ATOM 1462 N N . ALA A 1 185 ? -0.591 0.652 12.496 1.00 98.50 185 ALA A N 1
ATOM 1463 C CA . ALA A 1 185 ? -0.832 0.360 11.083 1.00 98.50 185 ALA A CA 1
ATOM 1464 C C . ALA A 1 185 ? 0.243 0.987 10.180 1.00 98.50 185 ALA A C 1
ATOM 1466 O O . ALA A 1 185 ? 0.777 0.308 9.305 1.00 98.50 185 ALA A O 1
ATOM 1467 N N . ALA A 1 186 ? 0.618 2.244 10.428 1.00 97.56 186 ALA A N 1
ATOM 1468 C CA . ALA A 1 186 ? 1.692 2.918 9.707 1.00 97.56 186 ALA A CA 1
ATOM 1469 C C . ALA A 1 186 ? 3.037 2.203 9.920 1.00 97.56 186 ALA A C 1
ATOM 1471 O O . ALA A 1 186 ? 3.723 1.877 8.955 1.00 97.56 186 ALA A O 1
ATOM 1472 N N . VAL A 1 187 ? 3.385 1.840 11.160 1.00 97.00 187 VAL A N 1
ATOM 1473 C CA . VAL A 1 187 ? 4.608 1.067 11.444 1.00 97.00 187 VAL A CA 1
ATOM 1474 C C . VAL A 1 187 ? 4.607 -0.279 10.710 1.00 97.00 187 VAL A C 1
ATOM 1476 O O . VAL A 1 187 ? 5.641 -0.682 10.176 1.00 97.00 187 VAL A O 1
ATOM 1479 N N . ILE A 1 188 ? 3.471 -0.979 10.661 1.00 97.69 188 ILE A N 1
ATOM 1480 C CA . ILE A 1 188 ? 3.338 -2.242 9.919 1.00 97.69 188 ILE A CA 1
ATOM 1481 C C . ILE A 1 188 ? 3.528 -2.010 8.418 1.00 97.69 188 ILE A C 1
ATOM 1483 O O . ILE A 1 188 ? 4.201 -2.812 7.774 1.00 97.69 188 ILE A O 1
ATOM 1487 N N . HIS A 1 189 ? 2.961 -0.937 7.868 1.00 96.88 189 HIS A N 1
ATOM 1488 C CA . HIS A 1 189 ? 3.076 -0.612 6.451 1.00 96.88 189 HIS A CA 1
ATOM 1489 C C . HIS A 1 189 ? 4.525 -0.319 6.045 1.00 96.88 189 HIS A C 1
ATOM 1491 O O . HIS A 1 189 ? 5.045 -0.959 5.135 1.00 96.88 189 HIS A O 1
ATOM 1497 N N . LEU A 1 190 ? 5.197 0.588 6.764 1.00 93.69 190 LEU A N 1
ATOM 1498 C CA . LEU A 1 190 ? 6.553 1.028 6.423 1.00 93.69 190 LEU A CA 1
ATOM 1499 C C . LEU A 1 190 ? 7.632 -0.003 6.787 1.00 93.69 190 LEU A C 1
ATOM 1501 O O . LEU A 1 190 ? 8.607 -0.175 6.057 1.00 93.69 190 LEU A O 1
ATOM 1505 N N . CYS A 1 191 ? 7.488 -0.675 7.933 1.00 94.31 191 CYS A N 1
ATOM 1506 C CA . CYS A 1 191 ? 8.558 -1.481 8.535 1.00 94.31 191 CYS A CA 1
ATOM 1507 C C . CYS A 1 191 ? 8.208 -2.973 8.688 1.00 94.31 191 CYS A C 1
ATOM 1509 O O . CYS A 1 191 ? 9.031 -3.754 9.178 1.00 94.31 191 CYS A O 1
ATOM 1511 N N . GLY A 1 192 ? 7.000 -3.383 8.301 1.00 94.75 192 GLY A N 1
ATOM 1512 C CA . GLY A 1 192 ? 6.515 -4.756 8.409 1.00 94.75 192 GLY A CA 1
ATOM 1513 C C . GLY A 1 192 ? 5.963 -5.133 9.791 1.00 94.75 192 GLY A C 1
ATOM 1514 O O . GLY A 1 192 ? 6.231 -4.501 10.819 1.00 94.75 192 GLY A O 1
ATOM 1515 N N . ALA A 1 193 ? 5.212 -6.240 9.831 1.00 94.75 193 ALA A N 1
ATOM 1516 C CA . ALA A 1 193 ? 4.508 -6.713 11.028 1.00 94.75 193 ALA A CA 1
ATOM 1517 C C . ALA A 1 193 ? 5.432 -6.964 12.236 1.00 94.75 193 ALA A C 1
ATOM 1519 O O . ALA A 1 193 ? 5.066 -6.670 13.373 1.00 94.75 193 ALA A O 1
ATOM 1520 N N . GLY A 1 194 ? 6.663 -7.438 12.010 1.00 95.31 194 GLY A N 1
ATOM 1521 C CA . GLY A 1 194 ? 7.635 -7.656 13.086 1.00 95.31 194 GLY A CA 1
ATOM 1522 C C . GLY A 1 194 ? 8.062 -6.365 13.798 1.00 95.31 194 GLY A C 1
ATOM 1523 O O . GLY A 1 194 ? 8.259 -6.365 15.015 1.00 95.31 194 GLY A O 1
ATOM 1524 N N . ALA A 1 195 ? 8.180 -5.248 13.070 1.00 95.50 195 ALA A N 1
ATOM 1525 C CA . ALA A 1 195 ? 8.433 -3.941 13.673 1.00 95.50 195 ALA A CA 1
ATOM 1526 C C . ALA A 1 195 ? 7.207 -3.439 14.447 1.00 95.50 195 ALA A C 1
ATOM 1528 O O . ALA A 1 195 ? 7.363 -2.962 15.573 1.00 95.50 195 ALA A O 1
ATOM 1529 N N . GLY A 1 196 ? 6.007 -3.642 13.893 1.00 96.56 196 GLY A N 1
ATOM 1530 C CA . GLY A 1 196 ? 4.739 -3.358 14.568 1.00 96.56 196 GLY A CA 1
ATOM 1531 C C . GLY A 1 196 ? 4.606 -4.100 15.899 1.00 96.56 196 GLY A C 1
ATOM 1532 O O . GLY A 1 196 ? 4.322 -3.487 16.924 1.00 96.56 196 GLY A O 1
ATOM 1533 N N . ALA A 1 197 ? 4.929 -5.395 15.931 1.00 96.56 197 ALA A N 1
ATOM 1534 C CA . ALA A 1 197 ? 4.913 -6.189 17.159 1.00 96.56 197 ALA A CA 1
ATOM 1535 C C . ALA A 1 197 ? 5.892 -5.653 18.218 1.00 96.56 197 ALA A C 1
ATOM 1537 O O . ALA A 1 197 ? 5.549 -5.564 19.396 1.00 96.56 197 ALA A O 1
ATOM 1538 N N . ARG A 1 198 ? 7.104 -5.239 17.817 1.00 95.44 198 ARG A N 1
ATOM 1539 C CA . ARG A 1 198 ? 8.062 -4.598 18.739 1.00 95.44 198 ARG A CA 1
ATOM 1540 C C . ARG A 1 198 ? 7.555 -3.251 19.256 1.00 95.44 198 ARG A C 1
ATOM 1542 O O . ARG A 1 198 ? 7.768 -2.947 20.424 1.00 95.44 198 ARG A O 1
ATOM 1549 N N . TYR A 1 199 ? 6.905 -2.456 18.410 1.00 95.62 199 TYR A N 1
ATOM 1550 C CA . TYR A 1 199 ? 6.281 -1.190 18.804 1.00 95.62 199 TYR A CA 1
ATOM 1551 C C . TYR A 1 199 ? 5.131 -1.408 19.803 1.00 95.62 199 TYR A C 1
ATOM 1553 O O . TYR A 1 199 ? 5.095 -0.757 20.847 1.00 95.62 199 TYR A O 1
ATOM 1561 N N . ALA A 1 200 ? 4.264 -2.394 19.559 1.00 96.31 200 ALA A N 1
ATOM 1562 C CA . ALA A 1 200 ? 3.174 -2.757 20.463 1.00 96.31 200 ALA A CA 1
ATOM 1563 C C . ALA A 1 200 ? 3.675 -3.272 21.823 1.00 96.31 200 ALA A C 1
ATOM 1565 O O . ALA A 1 200 ? 3.194 -2.820 22.858 1.00 96.31 200 ALA A O 1
ATOM 1566 N N . ARG A 1 201 ? 4.718 -4.118 21.853 1.00 94.56 201 ARG A N 1
ATOM 1567 C CA . ARG A 1 201 ? 5.352 -4.583 23.108 1.00 94.56 201 ARG A CA 1
ATOM 1568 C C . ARG A 1 201 ? 5.951 -3.454 23.952 1.00 94.56 201 ARG A C 1
ATOM 1570 O O . ARG A 1 201 ? 6.105 -3.620 25.154 1.00 94.56 201 ARG A O 1
ATOM 1577 N N . ARG A 1 202 ? 6.273 -2.306 23.346 1.00 93.12 202 ARG A N 1
ATOM 1578 C CA . ARG A 1 202 ? 6.704 -1.088 24.057 1.00 93.12 202 ARG A CA 1
ATOM 1579 C C . ARG A 1 202 ? 5.533 -0.216 24.532 1.00 93.12 202 ARG A C 1
ATOM 1581 O O . ARG A 1 202 ? 5.742 0.933 24.914 1.00 93.12 202 ARG A O 1
ATOM 1588 N N . GLY A 1 203 ? 4.306 -0.732 24.488 1.00 93.94 203 GLY A N 1
ATOM 1589 C CA . GLY A 1 203 ? 3.108 -0.008 24.903 1.00 93.94 203 GLY A CA 1
ATOM 1590 C C . GLY A 1 203 ? 2.650 1.044 23.894 1.00 93.94 203 GLY A C 1
ATOM 1591 O O . GLY A 1 203 ? 2.095 2.059 24.308 1.00 93.94 203 GLY A O 1
ATOM 1592 N N . LEU A 1 204 ? 2.894 0.822 22.593 1.00 95.31 204 LEU A N 1
ATOM 1593 C CA . LEU A 1 204 ? 2.509 1.737 21.505 1.00 95.31 204 LEU A CA 1
ATOM 1594 C C . LEU A 1 204 ? 3.137 3.131 21.681 1.00 95.31 204 LEU A C 1
ATOM 1596 O O . LEU A 1 204 ? 2.470 4.162 21.604 1.00 95.31 204 LEU A O 1
ATOM 1600 N N . ARG A 1 205 ? 4.442 3.147 21.979 1.00 91.62 205 ARG A N 1
ATOM 1601 C CA . ARG A 1 205 ? 5.246 4.360 22.164 1.00 91.62 205 ARG A CA 1
ATOM 1602 C C . ARG A 1 205 ? 6.464 4.332 21.250 1.00 91.62 205 ARG A C 1
ATOM 1604 O O . ARG A 1 205 ? 7.189 3.332 21.180 1.00 91.62 205 ARG A O 1
ATOM 1611 N N . PHE A 1 206 ? 6.688 5.444 20.562 1.00 87.75 206 PHE A N 1
ATOM 1612 C CA . PHE A 1 206 ? 7.913 5.671 19.806 1.00 87.75 206 PHE A CA 1
ATOM 1613 C C . PHE A 1 206 ? 9.071 5.955 20.762 1.00 87.75 206 PHE A C 1
ATOM 1615 O O . PHE A 1 206 ? 8.882 6.531 21.835 1.00 87.75 206 PHE A O 1
ATOM 1622 N N . THR A 1 207 ? 10.276 5.522 20.394 1.00 84.69 207 THR A N 1
ATOM 1623 C CA . THR A 1 207 ? 11.485 5.989 21.081 1.00 84.69 207 THR A CA 1
ATOM 1624 C C . THR A 1 207 ? 11.783 7.432 20.654 1.00 84.69 207 THR A C 1
ATOM 1626 O O . THR A 1 207 ? 11.306 7.847 19.599 1.00 84.69 207 THR A O 1
ATOM 1629 N N . PRO A 1 208 ? 12.584 8.208 21.409 1.00 80.31 208 PRO A N 1
ATOM 1630 C CA . PRO A 1 208 ? 12.836 9.624 21.102 1.00 80.31 208 PRO A CA 1
ATOM 1631 C C . PRO A 1 208 ? 13.335 9.910 19.673 1.00 80.31 208 PRO A C 1
ATOM 1633 O O . PRO A 1 208 ? 13.129 11.003 19.155 1.00 80.31 208 PRO A O 1
ATOM 1636 N N . ASN A 1 209 ? 13.953 8.918 19.023 1.00 80.00 209 ASN A N 1
ATOM 1637 C CA . ASN A 1 209 ? 14.506 9.029 17.670 1.00 80.00 209 ASN A CA 1
ATOM 1638 C C . ASN A 1 209 ? 13.593 8.434 16.581 1.00 80.00 209 ASN A C 1
ATOM 1640 O O . ASN A 1 209 ? 13.996 8.359 15.423 1.00 80.00 209 ASN A O 1
ATOM 1644 N N . GLN A 1 210 ? 12.393 7.973 16.938 1.00 74.38 210 GLN A N 1
ATOM 1645 C CA . GLN A 1 210 ? 11.387 7.465 16.008 1.00 74.38 210 GLN A CA 1
ATOM 1646 C C . GLN A 1 210 ? 10.257 8.489 15.886 1.00 74.38 210 GLN A C 1
ATOM 1648 O O . GLN A 1 210 ? 9.827 9.058 16.889 1.00 74.38 210 GLN A O 1
ATOM 1653 N N . ARG A 1 211 ? 9.804 8.736 14.657 1.00 58.28 211 ARG A N 1
ATOM 1654 C CA . ARG A 1 211 ? 8.682 9.620 14.339 1.00 58.28 211 ARG A CA 1
ATOM 1655 C C . ARG A 1 211 ? 7.683 8.875 13.479 1.00 58.28 211 ARG A C 1
ATOM 1657 O O . ARG A 1 211 ? 8.155 8.071 12.643 1.00 58.28 211 ARG A O 1
#

Radius of gyration: 20.14 Å; chains: 1; bounding box: 58×39×59 Å

Sequence (211 aa):
MQTVILVVSVAAVWLLVNWTYQVIRKPSELFFPVSGMLYKSPAETWRQYAPLFRKHATGVITADFLAALAQTEGSGNPVVRTYWRWSLTAKPLEMYRPASSAVGMYQITDGTFAEAKRFCIHAHVVVESGPWHNPRSCWFNSLYTRVVPSHAVELTSAYLDRHVAAILAQTGTTSATLRQKQDLAAVIHLCGAGAGARYARRGLRFTPNQR